Protein AF-A0AAD2PLF9-F1 (afdb_monomer)

Sequence (215 aa):
MRNYFGKLKEKNRLRRYICSVNWSYHRAELIERLNGICSEINENEMSVSVYSANYDENNFVEGNDSIAVRIMLDYTTIRYHENGLVTNDIETGATLVFAHSNVGFDTVFIHPATSKQSGADYKTLIVYHNQKGARFSDRRLEKLIDELCIYHLYTSVLIENNFLLRFRYMLLKLKSFRWAYFDGEKKFKFSSGIYIPLVSLIVSTIALIVAFIAL

Organism: Citrobacter freundii (NCBI:txid546)

Secondary structure (DSSP, 8-state):
-HHHHHHHHHHHHHHHHHHHHHHHHHHHHHHHHHHHHHHHHHTTTEEEEEEE----TTS--SS--EEEEEEEES--EEEEEETTEEEEEEPBPEEEEEEE-TTS-EEEEEEPPB-TT----PPPEEEEEESS--PPPHHHHHHHHHHHHHHHHHH-SSS---HHHHHHHHHHHHHHHHHS---HHHHHHHIIIIIHHHHHHHHHHHHHHHHHHT-

Nearest PDB structures (foldseek):
  7akk-assembly1_A  TM=2.406E-01  e=3.031E+00  Homo sapiens

Foldseek 3Di:
DVVVVVVVVVVQVVLLVVLVVVCVVLVVVVQVLLVVVQVVVVVVQKHKDKDFPDDDDPDDDPFDTKIKIWIDGPPQWDWDDDPNDTDTKGWGTKMWMWGAGSNQKTWIKIGAIDIPPDPDDDDIFTQDIDNHNDRDDSVRSVVSVVLSVLRRQCRDPVHDDDPVSVVSVVVRNVSRLVVDPDDPVVNVVVCVVPVVVVVVVVVVVVVVVVVVVVD

pLDDT: mean 77.13, std 13.18, range [29.34, 93.75]

Radius of gyration: 21.89 Å; Cα contacts (8 Å, |Δi|>4): 277; chains: 1; bounding box: 51×62×67 Å

Solvent-accessible surface area (backbone atoms only — not comparable to full-atom values): 12051 Å² total; per-residue (Å²): 109,74,70,57,55,50,54,50,51,52,53,49,51,54,42,25,54,54,29,52,58,52,43,63,57,50,50,55,57,48,51,54,53,50,47,55,56,28,53,65,46,38,76,69,74,32,50,47,48,81,40,75,55,70,88,67,101,84,70,91,71,101,60,53,73,29,42,25,39,36,45,33,61,81,80,36,73,46,79,46,77,55,98,91,39,86,43,77,42,63,52,43,43,16,34,37,35,45,36,38,35,48,74,23,30,36,39,28,34,36,41,52,23,46,38,95,82,55,87,71,91,70,74,71,37,39,79,44,76,38,80,64,61,67,86,81,50,68,76,52,50,54,52,52,50,52,52,41,50,55,43,24,52,65,48,32,89,89,44,85,78,45,71,68,54,54,51,53,48,50,55,50,52,54,52,14,57,75,66,50,90,60,56,71,66,59,48,47,53,50,43,57,70,48,49,51,57,49,51,50,48,52,53,51,52,52,51,51,52,52,56,59,73,76,103

Structure (mmCIF, N/CA/C/O backbone):
data_AF-A0AAD2PLF9-F1
#
_entry.id   AF-A0AAD2PLF9-F1
#
loop_
_atom_site.group_PDB
_atom_site.id
_atom_site.type_symbol
_atom_site.label_atom_id
_atom_site.label_alt_id
_atom_site.label_comp_id
_atom_site.label_asym_id
_atom_site.label_entity_id
_atom_site.label_seq_id
_atom_site.pdbx_PDB_ins_code
_atom_site.Cartn_x
_atom_site.Cartn_y
_atom_site.Cartn_z
_atom_site.occupancy
_atom_site.B_iso_or_equiv
_atom_site.auth_seq_id
_atom_site.auth_comp_id
_atom_site.auth_asym_id
_atom_site.auth_atom_id
_atom_site.pdbx_PDB_model_num
ATOM 1 N N . MET A 1 1 ? -3.166 -7.146 -40.678 1.00 52.50 1 MET A N 1
ATOM 2 C CA . MET A 1 1 ? -3.152 -7.587 -39.259 1.00 52.50 1 MET A CA 1
ATOM 3 C C . MET A 1 1 ? -1.808 -8.166 -38.801 1.00 52.50 1 MET A C 1
ATOM 5 O O . MET A 1 1 ? -1.275 -7.644 -37.834 1.00 52.50 1 MET A O 1
ATOM 9 N N . ARG A 1 2 ? -1.197 -9.156 -39.483 1.00 56.16 2 ARG A N 1
ATOM 10 C CA . ARG A 1 2 ? 0.119 -9.735 -39.092 1.00 56.16 2 ARG A CA 1
ATOM 11 C C . ARG A 1 2 ? 1.241 -8.704 -38.861 1.00 56.16 2 ARG A C 1
ATOM 13 O O . ARG A 1 2 ? 1.961 -8.799 -37.875 1.00 56.16 2 ARG A O 1
ATOM 20 N N . ASN A 1 3 ? 1.332 -7.681 -39.714 1.00 68.94 3 ASN A N 1
ATOM 21 C CA . ASN A 1 3 ? 2.357 -6.632 -39.611 1.00 68.94 3 ASN A CA 1
ATOM 22 C C . ASN A 1 3 ? 2.147 -5.694 -38.394 1.00 68.94 3 ASN A C 1
ATOM 24 O O . ASN A 1 3 ? 3.103 -5.208 -37.799 1.00 68.94 3 ASN A O 1
ATOM 28 N N . TYR A 1 4 ? 0.895 -5.492 -37.962 1.00 72.06 4 TYR A N 1
ATOM 29 C CA . TYR A 1 4 ? 0.571 -4.700 -36.768 1.00 72.06 4 TYR A CA 1
ATOM 30 C C . TYR A 1 4 ? 0.987 -5.427 -35.483 1.00 72.06 4 TYR A C 1
ATOM 32 O O . TYR A 1 4 ? 1.684 -4.854 -34.649 1.00 72.06 4 TYR A O 1
ATOM 40 N N . PHE A 1 5 ? 0.637 -6.711 -35.355 1.00 70.88 5 PHE A N 1
ATOM 41 C CA . PHE A 1 5 ? 1.024 -7.519 -34.194 1.00 70.88 5 PHE A CA 1
ATOM 42 C C . PHE A 1 5 ? 2.541 -7.740 -34.108 1.00 70.88 5 PHE A C 1
ATOM 44 O O . PHE A 1 5 ? 3.086 -7.728 -33.007 1.00 70.88 5 PHE A O 1
ATOM 51 N N . GLY A 1 6 ? 3.231 -7.870 -35.249 1.00 75.12 6 GLY A N 1
ATOM 52 C CA . GLY A 1 6 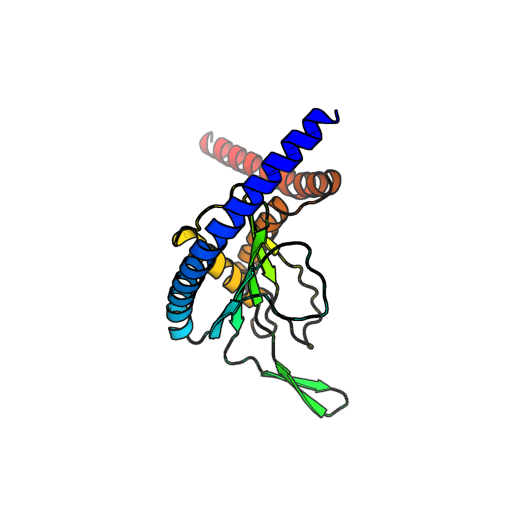? 4.696 -7.924 -35.303 1.00 75.12 6 GLY A CA 1
ATOM 53 C C . GLY A 1 6 ? 5.347 -6.668 -34.716 1.00 75.12 6 GLY A C 1
ATOM 54 O O . GLY A 1 6 ? 6.116 -6.766 -33.760 1.00 75.12 6 GLY A O 1
ATOM 55 N N . LYS A 1 7 ? 4.950 -5.482 -35.201 1.00 77.56 7 LYS A N 1
ATOM 56 C CA . LYS A 1 7 ? 5.433 -4.187 -34.685 1.00 77.56 7 LYS A CA 1
ATOM 57 C C . LYS A 1 7 ? 5.087 -3.970 -33.209 1.00 77.56 7 LYS A C 1
ATOM 59 O O . LYS A 1 7 ? 5.900 -3.446 -32.450 1.00 77.56 7 LYS A O 1
ATOM 64 N N . LEU A 1 8 ? 3.897 -4.394 -32.774 1.00 79.06 8 LEU A N 1
ATOM 65 C CA . LEU A 1 8 ? 3.479 -4.305 -31.372 1.00 79.06 8 LEU A CA 1
ATOM 66 C C . LEU A 1 8 ? 4.350 -5.191 -30.465 1.00 79.06 8 LEU A C 1
ATOM 68 O O . LEU A 1 8 ? 4.751 -4.765 -29.382 1.00 79.06 8 LEU A O 1
ATOM 72 N N . LYS A 1 9 ? 4.670 -6.412 -30.911 1.00 80.56 9 LYS A N 1
ATOM 73 C CA . LYS A 1 9 ? 5.513 -7.362 -30.173 1.00 80.56 9 LYS A CA 1
ATOM 74 C C . LYS A 1 9 ? 6.936 -6.833 -30.007 1.00 80.56 9 LYS A C 1
ATOM 76 O O . LYS A 1 9 ? 7.484 -6.908 -28.911 1.00 80.56 9 LYS A O 1
ATOM 81 N N . GLU A 1 10 ? 7.504 -6.260 -31.062 1.00 79.25 10 GLU A N 1
ATOM 82 C CA . GLU A 1 10 ? 8.838 -5.658 -31.032 1.00 79.25 10 GLU A CA 1
ATOM 83 C C . GLU A 1 10 ? 8.890 -4.425 -30.119 1.00 79.25 10 GLU A C 1
ATOM 85 O O . GLU A 1 10 ? 9.737 -4.349 -29.227 1.00 79.25 10 GLU A O 1
ATOM 90 N N . LYS A 1 11 ? 7.906 -3.522 -30.233 1.00 81.25 11 LYS A N 1
ATOM 91 C CA . LYS A 1 11 ? 7.752 -2.371 -29.330 1.00 81.25 11 LYS A CA 1
ATOM 92 C C . LYS A 1 11 ? 7.643 -2.801 -27.865 1.00 81.25 11 LYS A C 1
ATOM 94 O O . LYS A 1 11 ? 8.275 -2.204 -26.997 1.00 81.25 11 LYS A O 1
ATOM 99 N N . ASN A 1 12 ? 6.864 -3.844 -27.580 1.00 78.50 12 ASN A N 1
ATOM 100 C CA . ASN A 1 12 ? 6.718 -4.375 -26.226 1.00 78.50 12 ASN A CA 1
ATOM 101 C C . ASN A 1 12 ? 8.003 -5.041 -25.721 1.00 78.50 12 ASN A C 1
ATOM 103 O O . ASN A 1 12 ? 8.302 -4.929 -24.537 1.00 78.50 12 ASN A O 1
ATOM 107 N N . ARG A 1 13 ? 8.783 -5.695 -26.590 1.00 80.75 13 ARG A N 1
ATOM 108 C CA . ARG A 1 13 ? 10.088 -6.265 -26.227 1.00 80.75 13 ARG A CA 1
ATOM 109 C C . ARG A 1 13 ? 11.079 -5.173 -25.826 1.00 80.75 13 ARG A C 1
ATOM 111 O O . ARG A 1 13 ? 11.684 -5.285 -24.764 1.00 80.75 13 ARG A O 1
ATOM 118 N N . LEU A 1 14 ? 11.196 -4.112 -26.627 1.00 80.81 14 LEU A N 1
ATOM 119 C CA . LEU A 1 14 ? 12.047 -2.961 -26.311 1.00 80.81 14 LEU A CA 1
ATOM 120 C C . LEU A 1 14 ? 11.605 -2.292 -25.003 1.00 80.81 14 LEU A C 1
ATOM 122 O O . LEU A 1 14 ? 12.423 -2.029 -24.127 1.00 80.81 14 LEU A O 1
ATOM 126 N N . ARG A 1 15 ? 10.293 -2.083 -24.841 1.00 78.62 15 ARG A N 1
ATOM 127 C CA . ARG A 1 15 ? 9.716 -1.532 -23.613 1.00 78.62 15 ARG A CA 1
ATOM 128 C C . ARG A 1 15 ? 10.071 -2.385 -22.397 1.00 78.62 15 ARG A C 1
ATOM 130 O O . ARG A 1 15 ? 10.516 -1.830 -21.406 1.00 78.62 15 ARG A O 1
ATOM 137 N N . ARG A 1 16 ? 9.942 -3.713 -22.487 1.00 77.94 16 ARG A N 1
ATOM 138 C CA . ARG A 1 16 ? 10.299 -4.625 -21.388 1.00 77.94 16 ARG A CA 1
ATOM 139 C C . ARG A 1 16 ? 11.761 -4.522 -20.981 1.00 77.94 16 ARG A C 1
ATOM 141 O O . ARG A 1 16 ? 12.047 -4.475 -19.792 1.00 77.94 16 ARG A O 1
ATOM 148 N N . TYR A 1 17 ? 12.657 -4.449 -21.961 1.00 74.94 17 TYR A N 1
ATOM 149 C CA . TYR A 1 17 ? 14.086 -4.290 -21.712 1.00 74.94 17 TYR A CA 1
ATOM 150 C C . TYR A 1 17 ? 14.408 -2.960 -21.011 1.00 74.94 17 TYR A C 1
ATOM 152 O O . TYR A 1 17 ? 15.106 -2.938 -20.004 1.00 74.94 17 TYR A O 1
ATOM 160 N N . ILE A 1 18 ? 13.846 -1.846 -21.492 1.00 77.38 18 ILE A N 1
ATOM 161 C CA . ILE A 1 18 ? 14.033 -0.532 -20.854 1.00 77.38 18 ILE A CA 1
ATOM 162 C C . ILE A 1 18 ? 13.476 -0.543 -19.424 1.00 77.38 18 ILE A C 1
ATOM 164 O O . ILE A 1 18 ? 14.113 -0.035 -18.505 1.00 77.38 18 ILE A O 1
ATOM 168 N N . CYS A 1 19 ? 12.301 -1.141 -19.221 1.00 75.19 19 CYS A N 1
ATOM 169 C CA . CYS A 1 19 ? 11.680 -1.230 -17.905 1.00 75.19 19 CYS A CA 1
ATOM 170 C C . CYS A 1 19 ? 12.509 -2.065 -16.926 1.00 75.19 19 CYS A C 1
ATOM 172 O O . CYS A 1 19 ? 12.690 -1.625 -15.797 1.00 75.19 19 CYS A O 1
ATOM 174 N N . SER A 1 20 ? 13.068 -3.206 -17.345 1.00 71.88 20 SER A N 1
ATOM 175 C CA . SER A 1 20 ? 13.905 -4.019 -16.453 1.00 71.88 20 SER A CA 1
ATOM 176 C C . SER A 1 20 ? 15.168 -3.283 -16.011 1.00 71.88 20 SER A C 1
ATOM 178 O O . SER A 1 20 ? 15.515 -3.333 -14.836 1.00 71.88 20 SER A O 1
ATOM 180 N N . VAL A 1 21 ? 15.825 -2.567 -16.931 1.00 71.81 21 VAL A N 1
ATOM 181 C CA . VAL A 1 21 ? 17.022 -1.773 -16.612 1.00 71.81 21 VAL A CA 1
ATOM 182 C C . VAL A 1 21 ? 16.669 -0.613 -15.681 1.00 71.81 21 VAL A C 1
ATOM 184 O O . VAL A 1 21 ? 17.337 -0.402 -14.677 1.00 71.81 21 VAL A O 1
ATOM 187 N N . ASN A 1 22 ? 15.591 0.126 -15.953 1.00 73.88 22 ASN A N 1
ATOM 188 C CA . ASN A 1 22 ? 15.177 1.224 -15.076 1.00 73.88 22 ASN A CA 1
ATOM 189 C C . ASN A 1 22 ? 14.782 0.723 -13.682 1.00 73.88 22 ASN A C 1
ATOM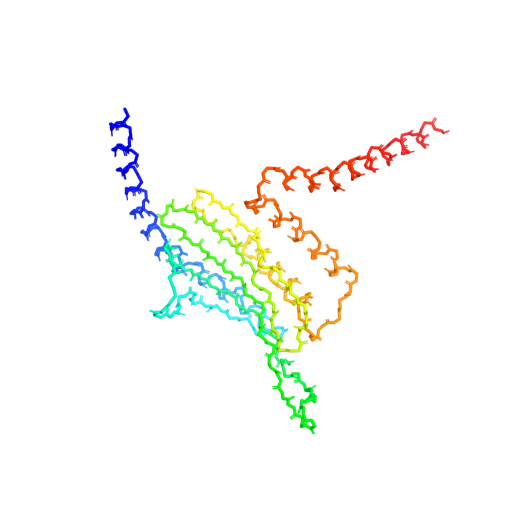 191 O O . ASN A 1 22 ? 15.107 1.365 -12.684 1.00 73.88 22 ASN A O 1
ATOM 195 N N . TRP A 1 23 ? 14.105 -0.425 -13.605 1.00 74.38 23 TRP A N 1
ATOM 196 C CA . TRP A 1 23 ? 13.694 -1.015 -12.339 1.00 74.38 23 TRP A CA 1
ATOM 197 C C . TRP A 1 23 ? 14.887 -1.381 -11.461 1.00 74.38 23 TRP A C 1
ATOM 199 O O . TRP A 1 23 ? 14.865 -1.045 -10.284 1.00 74.38 23 TRP A O 1
ATOM 209 N N . SER A 1 24 ? 15.962 -1.967 -12.004 1.00 71.38 24 SER A N 1
ATOM 210 C CA . SER A 1 24 ? 17.134 -2.312 -11.185 1.00 71.38 24 SER A CA 1
ATOM 211 C C . SER A 1 24 ? 17.753 -1.098 -10.483 1.00 71.38 24 SER A C 1
ATOM 213 O O . SER A 1 24 ? 18.169 -1.215 -9.334 1.00 71.38 24 SER A O 1
ATOM 215 N N . TYR A 1 25 ? 17.759 0.074 -11.129 1.00 74.44 25 TYR A N 1
ATOM 216 C CA . TYR A 1 25 ? 18.225 1.320 -10.506 1.00 74.44 25 TYR A CA 1
ATOM 217 C C . TYR A 1 25 ? 17.195 1.905 -9.529 1.00 74.44 25 TYR A C 1
ATOM 219 O O . TYR A 1 25 ? 17.538 2.234 -8.395 1.00 74.44 25 TYR A O 1
ATOM 227 N N . HIS A 1 26 ? 15.925 2.008 -9.934 1.00 77.00 26 HIS A N 1
ATOM 228 C CA . HIS A 1 26 ? 14.874 2.588 -9.089 1.00 77.00 26 HIS A CA 1
ATOM 229 C C . HIS A 1 26 ? 14.569 1.760 -7.847 1.00 77.00 26 HIS A C 1
ATOM 231 O O . HIS A 1 26 ? 14.187 2.325 -6.829 1.00 77.00 26 HIS A O 1
ATOM 237 N N . ARG A 1 27 ? 14.746 0.441 -7.914 1.00 79.69 27 ARG A N 1
ATOM 238 C CA . ARG A 1 27 ? 14.532 -0.471 -6.793 1.00 79.69 27 ARG A CA 1
ATOM 239 C C . ARG A 1 27 ? 15.470 -0.148 -5.633 1.00 79.69 27 ARG A C 1
ATOM 241 O O . ARG A 1 27 ? 15.007 -0.050 -4.504 1.00 79.69 27 ARG A O 1
ATOM 248 N N . ALA A 1 28 ? 16.761 0.042 -5.906 1.00 80.12 28 ALA A N 1
ATOM 249 C CA . ALA A 1 28 ? 17.741 0.378 -4.873 1.00 80.12 28 ALA A CA 1
ATOM 250 C C . ALA A 1 28 ? 17.442 1.746 -4.235 1.00 80.12 28 ALA A C 1
ATOM 252 O O . ALA A 1 28 ? 17.344 1.838 -3.015 1.00 80.12 28 ALA A O 1
ATOM 253 N N . GLU A 1 29 ? 17.190 2.767 -5.063 1.00 83.81 29 GLU A N 1
ATOM 254 C CA . GLU A 1 29 ? 16.810 4.117 -4.614 1.00 83.81 29 GLU A CA 1
ATOM 255 C C . GLU A 1 29 ? 15.528 4.096 -3.760 1.00 83.81 29 GLU A C 1
ATOM 257 O O . GLU A 1 29 ? 15.432 4.765 -2.733 1.00 83.81 29 GLU A O 1
ATOM 262 N N . LEU A 1 30 ? 14.528 3.311 -4.173 1.00 84.69 30 LEU A N 1
ATOM 263 C CA . LEU A 1 30 ? 13.267 3.177 -3.451 1.00 84.69 30 LEU A CA 1
ATOM 264 C C . LEU A 1 30 ? 13.461 2.485 -2.097 1.00 84.69 30 LEU A C 1
ATOM 266 O O . LEU A 1 30 ? 12.893 2.944 -1.113 1.00 84.69 30 LEU A O 1
ATOM 270 N N . ILE A 1 31 ? 14.265 1.419 -2.031 1.00 84.75 31 ILE A N 1
ATOM 271 C CA . ILE A 1 31 ? 14.579 0.727 -0.770 1.00 84.75 31 ILE A CA 1
ATOM 272 C C . ILE A 1 31 ? 15.277 1.674 0.206 1.00 84.75 31 ILE A C 1
ATOM 274 O O . ILE A 1 31 ? 14.882 1.739 1.365 1.00 84.75 31 ILE A O 1
ATOM 278 N N . GLU A 1 32 ? 16.278 2.425 -0.251 1.00 85.56 32 GLU A N 1
ATOM 279 C CA . GLU A 1 32 ? 17.017 3.374 0.589 1.00 85.56 32 GLU A CA 1
ATOM 280 C C . GLU A 1 32 ? 16.090 4.438 1.190 1.00 85.56 32 GLU A C 1
ATOM 282 O O . GLU A 1 32 ? 16.089 4.661 2.400 1.00 85.56 32 GLU A O 1
ATOM 287 N N . ARG A 1 33 ? 15.225 5.033 0.364 1.00 87.81 33 ARG A N 1
ATOM 288 C CA . ARG A 1 33 ? 14.271 6.058 0.811 1.00 87.81 33 ARG A CA 1
ATOM 289 C C . ARG A 1 33 ? 13.202 5.499 1.741 1.00 87.81 33 ARG A C 1
ATOM 291 O O . ARG A 1 33 ? 12.857 6.142 2.726 1.00 87.81 33 ARG A O 1
ATOM 298 N N . LEU A 1 34 ? 12.692 4.299 1.456 1.00 86.69 34 LEU A N 1
ATOM 299 C CA . LEU A 1 34 ? 11.749 3.624 2.346 1.00 86.69 34 LEU A CA 1
ATOM 300 C C . LEU A 1 34 ? 12.402 3.290 3.688 1.00 86.69 34 LEU A C 1
ATOM 302 O O . LEU A 1 34 ? 11.764 3.500 4.710 1.00 86.69 34 LEU A O 1
ATOM 306 N N . ASN A 1 35 ? 13.658 2.839 3.702 1.00 83.56 35 ASN A N 1
ATOM 307 C CA . ASN A 1 35 ? 14.397 2.595 4.941 1.00 83.56 35 ASN A CA 1
ATOM 308 C C . ASN A 1 35 ? 14.548 3.873 5.771 1.00 83.56 35 ASN A C 1
ATOM 310 O O . ASN A 1 35 ? 14.322 3.811 6.974 1.00 83.56 35 ASN A O 1
ATOM 314 N N . GLY A 1 36 ? 14.851 5.015 5.141 1.00 83.19 36 GLY A N 1
ATOM 315 C CA . GLY A 1 36 ? 14.900 6.313 5.824 1.00 83.19 36 GLY A CA 1
ATOM 316 C C . GLY A 1 36 ? 13.573 6.676 6.501 1.00 83.19 36 GLY A C 1
ATOM 317 O O . GLY A 1 36 ? 13.544 6.976 7.692 1.00 83.19 36 GLY A O 1
ATOM 318 N N . ILE A 1 37 ? 12.456 6.536 5.780 1.00 83.31 37 ILE A N 1
ATOM 319 C CA . ILE A 1 37 ? 11.115 6.767 6.348 1.00 83.31 37 ILE A CA 1
ATOM 320 C C . ILE A 1 37 ? 10.819 5.767 7.480 1.00 83.31 37 ILE A C 1
ATOM 322 O O . ILE A 1 37 ? 10.277 6.137 8.516 1.00 83.31 37 ILE A O 1
ATOM 326 N N . CYS A 1 38 ? 11.181 4.492 7.312 1.00 80.38 38 CYS A N 1
ATOM 327 C CA . CYS A 1 38 ? 10.944 3.469 8.332 1.00 80.38 38 CYS A CA 1
ATOM 328 C C . CYS A 1 38 ? 11.765 3.723 9.602 1.00 80.38 38 CYS A C 1
ATOM 330 O O . CYS A 1 38 ? 11.250 3.491 10.690 1.00 80.38 38 CYS A O 1
ATOM 332 N N . SER A 1 39 ? 13.004 4.222 9.497 1.00 80.56 39 SER A N 1
ATOM 333 C CA . SER A 1 39 ? 13.803 4.567 10.679 1.00 80.56 39 SER A CA 1
ATOM 334 C C . SER A 1 39 ? 13.168 5.676 11.515 1.00 80.56 39 SER A C 1
ATOM 336 O O . SER A 1 39 ? 13.110 5.530 12.730 1.00 80.56 39 SER A O 1
ATOM 338 N N . GLU A 1 40 ? 12.612 6.715 10.884 1.00 78.94 40 GLU A N 1
ATOM 339 C CA . GLU A 1 40 ? 11.905 7.793 11.597 1.00 78.94 40 GLU A CA 1
ATOM 340 C C . GLU A 1 40 ? 10.655 7.274 12.327 1.00 78.94 40 GLU A C 1
ATOM 342 O O . GLU A 1 40 ? 10.310 7.726 13.419 1.00 78.94 40 GLU A O 1
ATOM 347 N N . ILE A 1 41 ? 9.968 6.289 11.744 1.00 74.94 41 ILE A N 1
ATOM 348 C CA . ILE A 1 41 ? 8.787 5.676 12.360 1.00 74.94 41 ILE A CA 1
ATOM 349 C C . ILE A 1 41 ? 9.187 4.747 13.517 1.00 74.94 41 ILE A C 1
ATOM 351 O O . ILE A 1 41 ? 8.507 4.735 14.543 1.00 74.94 41 ILE A O 1
ATOM 355 N N . ASN A 1 42 ? 10.298 4.017 13.387 1.00 69.31 42 ASN A N 1
ATOM 356 C CA . ASN A 1 42 ? 10.771 3.072 14.403 1.00 69.31 42 ASN A CA 1
ATOM 357 C C . ASN A 1 42 ? 11.228 3.740 15.705 1.00 69.31 42 ASN A C 1
ATOM 359 O O . ASN A 1 42 ? 11.172 3.116 16.762 1.00 69.31 42 ASN A O 1
ATOM 363 N N . GLU A 1 43 ? 11.616 5.015 15.665 1.00 63.03 43 GLU A N 1
ATOM 364 C CA . GLU A 1 43 ? 11.891 5.806 16.872 1.00 63.03 43 GLU A CA 1
ATOM 365 C C . GLU A 1 43 ? 10.639 6.014 17.753 1.00 63.03 43 GLU A C 1
ATOM 367 O O . GLU A 1 43 ? 10.765 6.390 18.916 1.00 63.03 43 GLU A O 1
ATOM 372 N N . ASN A 1 44 ? 9.439 5.721 17.235 1.00 60.59 44 ASN A N 1
ATOM 373 C CA . ASN A 1 44 ? 8.147 5.953 17.888 1.00 60.59 44 ASN A CA 1
ATOM 374 C C . ASN A 1 44 ? 7.405 4.655 18.299 1.00 60.59 44 ASN A C 1
ATOM 376 O O . ASN A 1 44 ? 6.178 4.610 18.221 1.00 60.59 44 ASN A O 1
ATOM 380 N N . GLU A 1 45 ? 8.120 3.603 18.724 1.00 59.56 45 GLU A N 1
ATOM 381 C CA . GLU A 1 45 ? 7.553 2.330 19.249 1.00 59.56 45 GLU A CA 1
ATOM 382 C C . GLU A 1 45 ? 6.719 1.498 18.240 1.00 59.56 45 GLU A C 1
ATOM 384 O O . GLU A 1 45 ? 5.860 0.694 18.609 1.00 59.56 45 GLU A O 1
ATOM 389 N N . MET A 1 46 ? 6.957 1.679 16.939 1.00 62.06 46 MET A N 1
ATOM 390 C CA . MET A 1 46 ? 6.407 0.830 15.875 1.00 62.06 46 MET A CA 1
ATOM 391 C C . MET A 1 46 ? 7.543 0.066 15.194 1.00 62.06 46 MET A C 1
ATOM 393 O O . MET A 1 46 ? 8.580 0.648 14.914 1.00 62.06 46 MET A O 1
ATOM 397 N N . SER A 1 47 ? 7.353 -1.212 14.860 1.00 66.38 47 SER A N 1
ATOM 398 C CA . SER A 1 47 ? 8.338 -1.991 14.105 1.00 66.38 47 SER A CA 1
ATOM 399 C C . SER A 1 47 ? 7.980 -2.002 12.620 1.00 66.38 47 SER A C 1
ATOM 401 O O . SER A 1 47 ? 7.152 -2.786 12.149 1.00 66.38 47 SER A O 1
ATOM 403 N N . VAL A 1 48 ? 8.600 -1.111 11.854 1.00 68.19 48 VAL A N 1
ATOM 404 C CA . VAL A 1 48 ? 8.466 -1.015 10.400 1.00 68.19 48 VAL A CA 1
ATOM 405 C C . VAL A 1 48 ? 9.736 -1.513 9.727 1.00 68.19 48 VAL A C 1
ATOM 407 O O . VAL A 1 48 ? 10.847 -1.077 10.032 1.00 68.19 48 VAL A O 1
ATOM 410 N N . SER A 1 49 ? 9.575 -2.432 8.777 1.00 70.75 49 SER A N 1
ATOM 411 C CA . SER A 1 49 ? 10.695 -3.009 8.034 1.00 70.75 49 SER A CA 1
ATOM 412 C C . SER A 1 49 ? 10.414 -3.106 6.538 1.00 70.75 49 SER A C 1
ATOM 414 O O . SER A 1 49 ? 9.289 -3.374 6.100 1.00 70.75 49 SER A O 1
ATOM 416 N N . VAL A 1 50 ? 11.469 -2.896 5.745 1.00 68.44 50 VAL A N 1
ATOM 417 C CA . VAL A 1 50 ? 11.435 -3.002 4.284 1.00 68.44 50 VAL A CA 1
ATOM 418 C C . VAL A 1 50 ? 11.927 -4.380 3.840 1.00 68.44 50 VAL A C 1
ATOM 420 O O . VAL A 1 50 ? 13.055 -4.800 4.076 1.00 68.44 50 VAL A O 1
ATOM 423 N N . TYR A 1 51 ? 11.011 -5.068 3.185 1.00 67.31 51 TYR A N 1
ATOM 424 C CA . TYR A 1 51 ? 11.071 -6.320 2.457 1.00 67.31 51 TYR A CA 1
ATOM 425 C C . TYR A 1 51 ? 11.479 -6.327 0.990 1.00 67.31 51 TYR A C 1
ATOM 427 O O . TYR A 1 51 ? 10.865 -5.597 0.213 1.00 67.31 51 TYR A O 1
ATOM 435 N N . SER A 1 52 ? 12.316 -7.249 0.519 1.00 53.25 52 SER A N 1
ATOM 436 C CA . SER A 1 52 ? 12.114 -7.727 -0.858 1.00 53.25 52 SER A CA 1
ATOM 437 C C . SER A 1 52 ? 10.890 -8.644 -0.879 1.00 53.25 52 SER A C 1
ATOM 439 O O . SER A 1 52 ? 10.916 -9.694 -0.244 1.00 53.25 52 SER A O 1
ATOM 441 N N . ALA A 1 53 ? 9.831 -8.302 -1.611 1.00 53.22 53 ALA A N 1
ATOM 442 C CA . ALA A 1 53 ? 8.666 -9.173 -1.777 1.00 53.22 53 ALA A CA 1
ATOM 443 C C . ALA A 1 53 ? 8.846 -10.124 -2.968 1.00 53.22 53 ALA A C 1
ATOM 445 O O . ALA A 1 53 ? 8.029 -10.187 -3.880 1.00 53.22 53 ALA A O 1
ATOM 446 N N . ASN A 1 54 ? 9.931 -10.895 -2.926 1.00 47.81 54 ASN A N 1
ATOM 447 C CA . ASN A 1 54 ? 10.062 -12.126 -3.696 1.00 47.81 54 ASN A CA 1
ATOM 448 C C . ASN A 1 54 ? 10.536 -13.196 -2.723 1.00 47.81 54 ASN A C 1
ATOM 450 O O . ASN A 1 54 ? 11.678 -13.095 -2.292 1.00 47.81 54 ASN A O 1
ATOM 454 N N . TYR A 1 55 ? 9.703 -14.178 -2.382 1.00 40.22 55 TYR A N 1
ATOM 455 C CA . TYR A 1 55 ? 10.162 -15.496 -1.928 1.00 40.22 55 TYR A CA 1
ATOM 456 C C . TYR A 1 55 ? 8.959 -16.454 -1.878 1.00 40.22 55 TYR A C 1
ATOM 458 O O . TYR A 1 55 ? 8.086 -16.275 -1.034 1.00 40.22 55 TYR A O 1
ATOM 466 N N . ASP A 1 56 ? 8.821 -17.375 -2.842 1.00 35.25 56 ASP A N 1
ATOM 467 C CA . ASP A 1 56 ? 9.212 -18.790 -2.672 1.00 35.25 56 ASP A CA 1
ATOM 468 C C . ASP A 1 56 ? 8.818 -19.660 -3.897 1.00 35.25 56 ASP A C 1
ATOM 470 O O . ASP A 1 56 ? 7.859 -19.370 -4.616 1.00 35.25 56 ASP A O 1
ATOM 474 N N . GLU A 1 57 ? 9.572 -20.735 -4.123 1.00 36.84 57 GLU A N 1
ATOM 475 C CA . GLU A 1 57 ? 9.752 -21.540 -5.349 1.00 36.84 57 GLU A CA 1
ATOM 476 C C . GLU A 1 57 ? 8.519 -22.259 -5.940 1.00 36.84 57 GLU A C 1
ATOM 478 O O . GLU A 1 57 ? 8.656 -22.966 -6.935 1.00 36.84 57 GLU A O 1
ATOM 483 N N . ASN A 1 58 ? 7.309 -22.090 -5.398 1.00 39.41 58 ASN A N 1
ATOM 484 C CA . ASN A 1 58 ? 6.170 -22.948 -5.764 1.00 39.41 58 ASN A CA 1
ATOM 485 C C . ASN A 1 58 ? 4.836 -22.249 -6.055 1.00 39.41 58 ASN A C 1
ATOM 487 O O . ASN A 1 58 ? 3.848 -22.946 -6.265 1.00 39.41 58 ASN A O 1
ATOM 491 N N . ASN A 1 59 ? 4.762 -20.916 -6.139 1.00 34.06 59 ASN A N 1
ATOM 492 C CA . ASN A 1 59 ? 3.531 -20.252 -6.586 1.00 34.06 59 ASN A CA 1
ATOM 493 C C . ASN A 1 59 ? 3.806 -19.121 -7.580 1.00 34.06 59 ASN A C 1
ATOM 495 O O . ASN A 1 59 ? 4.482 -18.134 -7.310 1.00 34.06 59 ASN A O 1
ATOM 499 N N . PHE A 1 60 ? 3.258 -19.324 -8.768 1.00 30.31 60 PHE A N 1
ATOM 500 C CA . PHE A 1 60 ? 3.444 -18.553 -9.985 1.00 30.31 60 PHE A CA 1
ATOM 501 C C . PHE A 1 60 ? 3.002 -17.084 -9.829 1.00 30.31 60 PHE A C 1
ATOM 503 O O . PHE A 1 60 ? 1.844 -16.818 -9.509 1.00 30.31 60 PHE A O 1
ATOM 510 N N . VAL A 1 61 ? 3.879 -16.127 -10.159 1.00 38.72 61 VAL A N 1
ATOM 511 C CA . VAL A 1 61 ? 3.472 -14.776 -10.584 1.00 38.72 61 VAL A CA 1
ATOM 512 C C . VAL A 1 61 ? 4.129 -14.487 -11.928 1.00 38.72 61 VAL A C 1
ATOM 514 O O . VAL A 1 61 ? 5.339 -14.293 -12.036 1.00 38.72 61 VAL A O 1
ATOM 517 N N . GLU A 1 62 ? 3.317 -14.474 -12.979 1.00 29.34 62 GLU A N 1
ATOM 518 C CA . GLU A 1 62 ? 3.733 -14.156 -14.342 1.00 29.34 62 GLU A CA 1
ATOM 519 C C . GLU A 1 62 ? 3.986 -12.630 -14.471 1.00 29.34 62 GLU A C 1
ATOM 521 O O . GLU A 1 62 ? 3.173 -11.886 -15.015 1.00 29.34 62 GLU A O 1
ATOM 526 N N . GLY A 1 63 ? 5.115 -12.143 -13.927 1.00 38.16 63 GLY A N 1
ATOM 527 C CA . GLY A 1 63 ? 5.638 -10.779 -14.125 1.00 38.16 63 GLY A CA 1
ATOM 528 C C . GLY A 1 63 ? 6.170 -10.034 -12.880 1.00 38.16 63 GLY A C 1
ATOM 529 O O . GLY A 1 63 ? 5.379 -9.491 -12.122 1.00 38.16 63 GLY A O 1
ATOM 530 N N . ASN A 1 64 ? 7.510 -9.959 -12.795 1.00 54.16 64 ASN A N 1
ATOM 531 C CA . ASN A 1 64 ? 8.457 -9.023 -12.142 1.00 54.16 64 ASN A CA 1
ATOM 532 C C . ASN A 1 64 ? 8.310 -8.557 -10.673 1.00 54.16 64 ASN A C 1
ATOM 534 O O . ASN A 1 64 ? 7.388 -7.841 -10.307 1.00 54.16 64 ASN A O 1
ATOM 538 N N . ASP A 1 65 ? 9.370 -8.884 -9.917 1.00 67.44 65 ASP A N 1
ATOM 539 C CA . ASP A 1 65 ? 10.007 -8.216 -8.766 1.00 67.44 65 ASP A CA 1
ATOM 540 C C . ASP A 1 65 ? 9.239 -7.083 -8.055 1.00 67.44 65 ASP A C 1
ATOM 542 O O . ASP A 1 65 ? 8.878 -6.063 -8.647 1.00 67.44 65 ASP A O 1
ATOM 546 N N . SER A 1 66 ? 9.064 -7.234 -6.739 1.00 74.44 66 SER A N 1
ATOM 547 C CA . SER A 1 66 ? 8.357 -6.270 -5.896 1.00 74.44 66 SER A CA 1
ATOM 548 C C . SER A 1 66 ? 9.104 -5.935 -4.601 1.00 74.44 66 SER A C 1
ATOM 550 O O . SER A 1 66 ? 9.893 -6.725 -4.078 1.00 74.44 66 SER A O 1
ATOM 552 N N . ILE A 1 67 ? 8.858 -4.732 -4.078 1.00 81.69 67 ILE A N 1
ATOM 553 C CA . ILE A 1 67 ? 9.347 -4.280 -2.766 1.00 81.69 67 ILE A CA 1
ATOM 554 C C .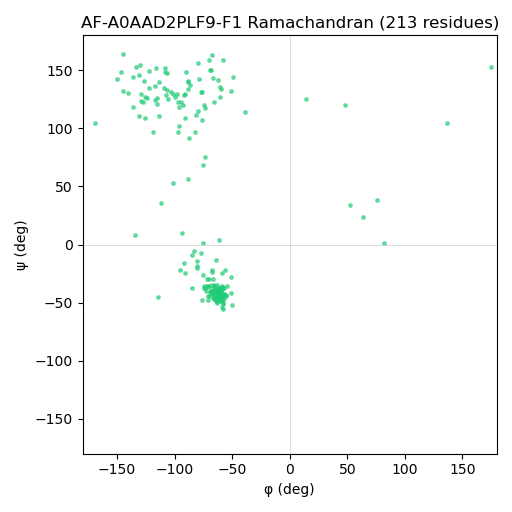 ILE A 1 67 ? 8.153 -4.213 -1.824 1.00 81.69 67 ILE A C 1
ATOM 556 O O . ILE A 1 67 ? 7.120 -3.661 -2.194 1.00 81.69 67 ILE A O 1
ATOM 560 N N . ALA A 1 68 ? 8.291 -4.729 -0.609 1.00 84.12 68 ALA A N 1
ATOM 561 C CA . ALA A 1 68 ? 7.274 -4.610 0.422 1.00 84.12 68 ALA A CA 1
ATOM 562 C C . ALA A 1 68 ? 7.766 -3.804 1.620 1.00 84.12 68 ALA A C 1
ATOM 564 O O . ALA A 1 68 ? 8.945 -3.801 1.944 1.00 84.12 68 ALA A O 1
ATOM 565 N N . VAL A 1 69 ? 6.840 -3.153 2.306 1.00 82.44 69 VAL A N 1
ATOM 566 C CA . VAL A 1 69 ? 7.041 -2.534 3.614 1.00 82.44 69 VAL A CA 1
ATOM 567 C C . VAL A 1 69 ? 5.981 -3.103 4.534 1.00 82.44 69 VAL A C 1
ATOM 569 O O . VAL A 1 69 ? 4.798 -3.057 4.194 1.00 82.44 69 VAL A O 1
ATOM 572 N N . ARG A 1 70 ? 6.377 -3.647 5.681 1.00 84.44 70 ARG A N 1
ATOM 573 C CA . ARG A 1 70 ? 5.439 -4.143 6.693 1.00 84.44 70 ARG A CA 1
ATOM 574 C C . ARG A 1 70 ? 5.592 -3.357 7.972 1.00 84.44 70 ARG A C 1
ATOM 576 O O . ARG A 1 70 ? 6.711 -3.118 8.418 1.00 84.44 70 ARG A O 1
ATOM 583 N N . ILE A 1 71 ? 4.447 -3.014 8.545 1.00 81.38 71 ILE A N 1
ATOM 584 C CA . ILE A 1 71 ? 4.331 -2.407 9.867 1.00 81.38 71 ILE A CA 1
ATOM 585 C C . ILE A 1 71 ? 3.808 -3.473 10.810 1.00 81.38 71 ILE A C 1
ATOM 587 O O . ILE A 1 71 ? 2.760 -4.052 10.538 1.00 81.38 71 ILE A O 1
ATOM 591 N N . MET A 1 72 ? 4.523 -3.708 11.901 1.00 74.75 72 MET A N 1
ATOM 592 C CA . MET A 1 72 ? 4.085 -4.500 13.042 1.00 74.75 72 MET A CA 1
ATOM 593 C C . MET A 1 72 ? 4.143 -3.636 14.300 1.00 74.75 72 MET A C 1
ATOM 595 O O . MET A 1 72 ? 4.987 -2.750 14.417 1.00 74.75 72 MET A O 1
ATOM 599 N N . LEU A 1 73 ? 3.259 -3.908 15.252 1.00 68.12 73 LEU A N 1
ATOM 600 C CA . LEU A 1 73 ? 3.328 -3.312 16.584 1.00 68.12 73 LEU A CA 1
ATOM 601 C C . LEU A 1 73 ? 4.170 -4.204 17.501 1.00 68.12 73 LEU A C 1
ATOM 603 O O . LEU A 1 73 ? 4.158 -5.429 17.365 1.00 68.12 73 LEU A O 1
ATOM 607 N N . ASP A 1 74 ? 4.871 -3.610 18.461 1.00 61.62 74 ASP A N 1
ATOM 608 C CA . ASP A 1 74 ? 5.752 -4.362 19.365 1.00 61.62 74 ASP A CA 1
ATOM 609 C C . ASP A 1 74 ? 4.972 -5.303 20.310 1.00 61.62 74 ASP A C 1
ATOM 611 O O . ASP A 1 74 ? 5.491 -6.324 20.761 1.00 61.62 74 ASP A O 1
ATOM 615 N N . TYR A 1 75 ? 3.681 -5.033 20.538 1.00 58.22 75 TYR A N 1
ATOM 616 C CA . TYR A 1 75 ? 2.791 -5.808 21.415 1.00 58.22 75 TYR A CA 1
ATOM 617 C C . TYR A 1 75 ? 1.858 -6.763 20.646 1.00 58.22 75 TYR A C 1
ATOM 619 O O . TYR A 1 75 ? 0.643 -6.741 20.824 1.00 58.22 75 TYR A O 1
ATOM 627 N N . THR A 1 76 ? 2.405 -7.610 19.769 1.00 59.72 76 THR A N 1
ATOM 628 C CA . THR A 1 76 ? 1.610 -8.446 18.838 1.00 59.72 76 THR A CA 1
ATOM 629 C C . THR A 1 76 ? 1.063 -9.758 19.403 1.00 59.72 76 THR A C 1
ATOM 631 O O . THR A 1 76 ? 0.302 -10.432 18.707 1.00 59.72 76 THR A O 1
ATOM 634 N N . THR A 1 77 ? 1.405 -10.147 20.637 1.00 64.88 77 THR A N 1
ATOM 635 C CA . THR A 1 77 ? 0.916 -11.407 21.223 1.00 64.88 77 THR A CA 1
ATOM 636 C C . THR A 1 77 ? -0.492 -11.273 21.799 1.00 64.88 77 THR A C 1
ATOM 638 O O . THR A 1 77 ? -0.686 -10.667 22.854 1.00 64.88 77 THR A O 1
ATOM 641 N N . ILE A 1 78 ? -1.457 -11.925 21.155 1.00 68.38 78 ILE A N 1
ATOM 642 C CA . ILE A 1 78 ? -2.850 -12.048 21.590 1.00 68.38 78 ILE A CA 1
ATOM 643 C C . ILE A 1 78 ? -3.007 -13.361 22.361 1.00 68.38 78 ILE A C 1
ATOM 645 O O . ILE A 1 78 ? -2.743 -14.434 21.822 1.00 68.38 78 ILE A O 1
ATOM 649 N N . ARG A 1 79 ? -3.463 -13.297 23.615 1.00 72.00 79 ARG A N 1
ATOM 650 C CA . ARG A 1 79 ? -3.785 -14.483 24.428 1.00 72.00 79 ARG A CA 1
ATOM 651 C C . ARG A 1 79 ? -5.252 -14.853 24.267 1.00 72.00 79 ARG A C 1
ATOM 653 O O . ARG A 1 79 ? -6.116 -14.010 24.486 1.00 72.00 79 ARG A O 1
ATOM 660 N N . TYR A 1 80 ? -5.536 -16.110 23.951 1.00 70.62 80 TYR A N 1
ATOM 661 C CA . TYR A 1 80 ? -6.903 -16.622 23.843 1.00 70.62 80 TYR A CA 1
ATOM 662 C C . TYR A 1 80 ? -6.995 -18.068 24.317 1.00 70.62 80 TYR A C 1
ATOM 664 O O . TYR A 1 80 ? -5.988 -18.756 24.466 1.00 70.62 80 TYR A O 1
ATOM 672 N N . HIS A 1 81 ? -8.219 -18.524 24.569 1.00 74.31 81 HIS A N 1
ATOM 673 C CA . HIS A 1 81 ? -8.479 -19.900 24.964 1.00 74.31 81 HIS A CA 1
ATOM 674 C C . HIS A 1 81 ? -8.894 -20.732 23.753 1.00 74.31 81 HIS A C 1
ATOM 676 O O . HIS A 1 81 ? -9.890 -20.429 23.101 1.00 74.31 81 HIS A O 1
ATOM 682 N N . GLU A 1 82 ? -8.163 -21.808 23.485 1.00 76.50 82 GLU A N 1
ATOM 683 C CA . GLU A 1 82 ? -8.485 -22.790 22.454 1.00 76.50 82 GLU A CA 1
ATOM 684 C C . GLU A 1 82 ? -8.468 -24.179 23.088 1.00 76.50 82 GLU A C 1
ATOM 686 O O . GLU A 1 82 ? -7.486 -24.573 23.714 1.00 76.50 82 GLU A O 1
ATOM 691 N N . ASN A 1 83 ? -9.580 -24.915 22.991 1.00 80.62 83 ASN A N 1
ATOM 692 C CA . ASN A 1 83 ? -9.721 -26.258 23.572 1.00 80.62 83 ASN A CA 1
ATOM 693 C C . ASN A 1 83 ? -9.355 -26.344 25.073 1.00 80.62 83 ASN A C 1
ATOM 695 O O . ASN A 1 83 ? -8.817 -27.347 25.535 1.00 80.62 83 ASN A O 1
ATOM 699 N N . GLY A 1 84 ? -9.636 -25.286 25.843 1.00 76.38 84 GLY A N 1
ATOM 700 C CA . GLY A 1 84 ? -9.344 -25.223 27.281 1.00 76.38 84 GLY A CA 1
ATOM 701 C C . GLY A 1 84 ? -7.897 -24.856 27.641 1.00 76.38 84 GLY A C 1
ATOM 702 O O . GLY A 1 84 ? -7.586 -24.755 28.825 1.00 76.38 84 GLY A O 1
ATOM 703 N N . LEU A 1 85 ? -7.029 -24.602 26.657 1.00 78.56 85 LEU A N 1
ATOM 704 C CA . LEU A 1 85 ? -5.648 -24.151 26.850 1.00 78.56 85 LEU A CA 1
ATOM 705 C C . LEU A 1 85 ? -5.503 -22.670 26.481 1.00 78.56 85 LEU A C 1
ATOM 707 O O . LEU A 1 85 ? -6.189 -22.182 25.587 1.00 78.56 85 LEU A O 1
ATOM 711 N N . VAL A 1 86 ? -4.609 -21.955 27.171 1.00 77.56 86 VAL A N 1
ATOM 712 C CA . VAL A 1 86 ? -4.218 -20.588 26.792 1.00 77.56 86 VAL A CA 1
ATOM 713 C C . VAL A 1 86 ? -3.198 -20.677 25.657 1.00 77.56 86 VAL A C 1
ATOM 715 O O . VAL A 1 86 ? -2.085 -21.161 25.863 1.00 77.56 86 VAL A O 1
ATOM 718 N N . THR A 1 87 ? -3.571 -20.184 24.482 1.00 77.31 87 THR A N 1
ATOM 719 C CA . THR A 1 87 ? -2.728 -20.092 23.287 1.00 77.31 87 THR A CA 1
ATOM 720 C C . THR A 1 87 ? -2.362 -18.632 23.027 1.00 77.31 87 THR A C 1
ATOM 722 O O . THR A 1 87 ? -3.135 -17.719 23.323 1.00 77.31 87 THR A O 1
ATOM 725 N N . ASN A 1 88 ? -1.174 -18.409 22.462 1.00 75.00 88 ASN A N 1
ATOM 726 C CA . ASN A 1 88 ? -0.754 -17.103 21.965 1.00 75.00 88 ASN A CA 1
ATOM 727 C C . ASN A 1 88 ? -0.870 -17.082 20.435 1.00 75.00 88 ASN A C 1
ATOM 729 O O . ASN A 1 88 ? -0.372 -17.990 19.770 1.00 75.00 88 ASN A O 1
ATOM 733 N N . ASP A 1 89 ? -1.496 -16.052 19.881 1.00 75.56 89 ASP A N 1
ATOM 734 C CA . ASP A 1 89 ? -1.426 -15.722 18.458 1.00 75.56 89 ASP A CA 1
ATOM 735 C C . ASP A 1 89 ? -0.580 -14.468 18.258 1.00 75.56 89 ASP A C 1
ATOM 737 O O . ASP A 1 89 ? -0.501 -13.625 19.151 1.00 75.56 89 ASP A O 1
ATOM 741 N N . ILE A 1 90 ? 0.056 -14.354 17.097 1.00 76.12 90 ILE A N 1
ATOM 742 C CA . ILE A 1 90 ? 0.830 -13.174 16.718 1.00 76.12 90 ILE A CA 1
ATOM 743 C C . ILE A 1 90 ? 0.131 -12.546 15.525 1.00 76.12 90 ILE A C 1
ATOM 745 O O . ILE A 1 90 ? -0.022 -13.186 14.484 1.00 76.12 90 ILE A O 1
ATOM 749 N N . GLU A 1 91 ? -0.283 -11.290 15.671 1.00 78.25 91 GLU A N 1
ATOM 750 C CA . GLU A 1 91 ? -0.828 -10.545 14.543 1.00 78.25 91 GLU A CA 1
ATOM 751 C C . GLU A 1 91 ? 0.263 -10.320 13.487 1.00 78.25 91 GLU A C 1
ATOM 753 O O . GLU A 1 91 ? 1.306 -9.717 13.745 1.00 78.25 91 GLU A O 1
ATOM 758 N N . THR A 1 92 ? 0.016 -10.782 12.263 1.00 79.44 92 THR A N 1
ATOM 759 C CA . THR A 1 92 ? 0.832 -10.404 11.116 1.00 79.44 92 THR A CA 1
ATOM 760 C C . THR A 1 92 ? 0.480 -8.970 10.743 1.00 79.44 92 THR A C 1
ATOM 762 O O . THR A 1 92 ? -0.663 -8.687 10.381 1.00 79.44 92 THR A O 1
ATOM 765 N N .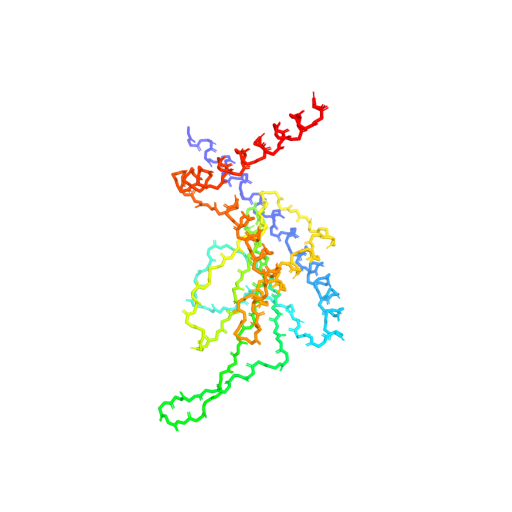 GLY A 1 93 ? 1.460 -8.078 10.792 1.00 81.44 93 GLY A N 1
ATOM 766 C CA . GLY A 1 93 ? 1.289 -6.681 10.419 1.00 81.44 93 GLY A CA 1
ATOM 767 C C . GLY A 1 93 ? 0.798 -6.445 8.984 1.00 81.44 93 GLY A C 1
ATOM 768 O O . GLY A 1 93 ? 0.967 -7.291 8.100 1.00 81.44 93 GLY A O 1
ATOM 769 N N . ALA A 1 94 ? 0.222 -5.266 8.730 1.00 87.75 94 ALA A N 1
ATOM 770 C CA . ALA A 1 94 ? -0.191 -4.888 7.378 1.00 87.75 94 ALA A CA 1
ATOM 771 C C . ALA A 1 94 ? 1.032 -4.668 6.479 1.00 87.75 94 ALA A C 1
ATOM 773 O O . ALA A 1 94 ? 2.099 -4.253 6.938 1.00 87.75 94 ALA A O 1
ATOM 774 N N . THR A 1 95 ? 0.876 -4.929 5.181 1.00 88.94 95 THR A N 1
ATOM 775 C CA . THR A 1 95 ? 1.985 -4.880 4.219 1.00 88.94 95 THR A CA 1
ATOM 776 C C . THR A 1 95 ? 1.633 -4.029 3.004 1.00 88.94 95 THR A C 1
ATOM 778 O O . THR A 1 95 ? 0.677 -4.326 2.295 1.00 88.94 95 THR A O 1
ATOM 781 N N . LEU A 1 96 ? 2.441 -3.014 2.710 1.00 90.75 96 LEU A N 1
ATOM 782 C CA . LEU A 1 96 ? 2.413 -2.233 1.473 1.00 90.75 96 LEU A CA 1
ATOM 783 C C . LEU A 1 96 ? 3.364 -2.868 0.463 1.00 90.75 96 LEU A C 1
ATOM 785 O O . LEU A 1 96 ? 4.521 -3.099 0.786 1.00 90.75 96 LEU A O 1
ATOM 789 N N . VAL A 1 97 ? 2.915 -3.118 -0.761 1.00 89.00 97 VAL A N 1
ATOM 790 C CA . VAL A 1 97 ? 3.720 -3.750 -1.810 1.00 89.00 97 VAL A CA 1
ATOM 791 C C . VAL A 1 97 ? 3.760 -2.855 -3.036 1.00 89.00 97 VAL A C 1
ATOM 793 O O . VAL A 1 97 ? 2.721 -2.480 -3.572 1.00 89.00 97 VAL A O 1
ATOM 796 N N . PHE A 1 98 ? 4.967 -2.549 -3.494 1.00 87.06 98 PHE A N 1
ATOM 797 C CA . PHE A 1 98 ? 5.280 -1.866 -4.740 1.00 87.06 98 PHE A CA 1
ATOM 798 C C . PHE A 1 98 ? 5.611 -2.916 -5.799 1.00 87.06 98 PHE A C 1
ATOM 800 O O . PHE A 1 98 ? 6.714 -3.462 -5.817 1.00 87.06 98 PHE A O 1
ATOM 807 N N . ALA A 1 99 ? 4.658 -3.200 -6.682 1.00 85.31 99 ALA A N 1
ATOM 808 C CA . ALA A 1 99 ? 4.842 -4.119 -7.797 1.00 85.31 99 ALA A CA 1
ATOM 809 C C . ALA A 1 99 ? 5.152 -3.357 -9.088 1.00 85.31 99 ALA A C 1
ATOM 811 O O . ALA A 1 99 ? 4.412 -2.442 -9.476 1.00 85.31 99 ALA A O 1
ATOM 812 N N . HIS A 1 100 ? 6.217 -3.773 -9.774 1.00 81.75 100 HIS A N 1
ATOM 813 C CA . HIS A 1 100 ? 6.624 -3.214 -11.055 1.00 81.75 100 HIS A CA 1
ATOM 814 C C . HIS A 1 100 ? 6.475 -4.246 -12.170 1.00 81.75 100 HIS A C 1
ATOM 816 O O . HIS A 1 100 ? 7.228 -5.207 -12.278 1.00 81.75 100 HIS A O 1
ATOM 822 N N . SER A 1 101 ? 5.517 -4.025 -13.063 1.00 78.06 101 SER A N 1
ATOM 823 C CA . SER A 1 101 ? 5.298 -4.913 -14.201 1.00 78.06 101 SER A CA 1
ATOM 824 C C . SER A 1 101 ? 6.441 -4.834 -15.213 1.00 78.06 101 SER A C 1
ATOM 826 O O . SER A 1 101 ? 6.987 -3.764 -15.475 1.00 78.06 101 SER A O 1
ATOM 828 N N . ASN A 1 102 ? 6.698 -5.933 -15.927 1.00 72.25 102 ASN A N 1
ATOM 829 C CA . ASN A 1 102 ? 7.668 -6.005 -17.025 1.00 72.25 102 ASN A CA 1
ATOM 830 C C . ASN A 1 102 ? 7.403 -4.973 -18.123 1.00 72.25 102 ASN A C 1
ATOM 832 O O . ASN A 1 102 ? 8.303 -4.666 -18.886 1.00 72.25 102 ASN A O 1
ATOM 836 N N . VAL A 1 103 ? 6.184 -4.448 -18.252 1.00 73.12 103 VAL A N 1
ATOM 837 C CA . VAL A 1 103 ? 5.857 -3.392 -19.224 1.00 73.12 103 VAL A CA 1
ATOM 838 C C . VAL A 1 103 ? 5.961 -1.975 -18.639 1.00 73.12 103 VAL A C 1
ATOM 840 O O . VAL A 1 103 ? 5.570 -1.009 -19.296 1.00 73.12 103 VAL A O 1
ATOM 843 N N . GLY A 1 104 ? 6.504 -1.820 -17.433 1.00 72.94 104 GLY A N 1
ATOM 844 C CA . GLY A 1 104 ? 6.704 -0.532 -16.773 1.00 72.94 104 GLY A CA 1
ATOM 845 C C . GLY A 1 104 ? 5.425 0.051 -16.200 1.00 72.94 104 GLY A C 1
ATOM 846 O O . GLY A 1 104 ? 5.189 1.249 -16.345 1.00 72.94 104 GLY A O 1
ATOM 847 N N . PHE A 1 105 ? 4.562 -0.800 -15.649 1.00 82.69 105 PHE A N 1
ATOM 848 C CA . PHE A 1 105 ? 3.400 -0.366 -14.880 1.00 82.69 105 PHE A CA 1
ATOM 849 C C . PHE A 1 105 ? 3.714 -0.507 -13.400 1.00 82.69 105 PHE A C 1
ATOM 851 O O . PHE A 1 105 ? 4.101 -1.589 -12.971 1.00 82.69 105 PHE A O 1
ATOM 858 N N . ASP A 1 106 ? 3.484 0.555 -12.639 1.00 84.75 106 ASP A N 1
ATOM 859 C CA . ASP A 1 106 ? 3.643 0.536 -11.191 1.00 84.75 106 ASP A CA 1
ATOM 860 C C . ASP A 1 106 ? 2.272 0.356 -10.561 1.00 84.75 106 ASP A C 1
ATOM 862 O O . ASP A 1 106 ? 1.339 1.115 -10.847 1.00 84.75 106 ASP A O 1
ATOM 866 N N . THR A 1 107 ? 2.140 -0.636 -9.693 1.00 87.44 107 THR A N 1
ATOM 867 C CA . THR A 1 107 ? 0.939 -0.825 -8.881 1.00 87.44 107 THR A CA 1
ATOM 868 C C . THR A 1 107 ? 1.357 -0.978 -7.435 1.00 87.44 107 THR A C 1
ATOM 870 O O . THR A 1 107 ? 2.228 -1.781 -7.122 1.00 87.44 107 THR A O 1
ATOM 873 N N . VAL A 1 108 ? 0.731 -0.199 -6.559 1.00 89.25 108 VAL A N 1
ATOM 874 C CA . VAL A 1 108 ? 0.962 -0.282 -5.121 1.00 89.25 108 VAL A CA 1
ATOM 875 C C . VAL A 1 108 ? -0.317 -0.738 -4.451 1.00 89.25 108 VAL A C 1
ATOM 877 O O . VAL A 1 108 ? -1.378 -0.134 -4.654 1.00 89.25 108 VAL A O 1
ATOM 880 N N . PHE A 1 109 ? -0.216 -1.796 -3.660 1.00 90.88 109 PHE A N 1
ATOM 881 C CA . PHE A 1 109 ? -1.335 -2.363 -2.923 1.00 90.88 109 PHE A CA 1
ATOM 882 C C . PHE A 1 109 ? -0.990 -2.580 -1.456 1.00 90.88 109 PHE A C 1
ATOM 884 O O . PHE A 1 109 ? 0.175 -2.713 -1.099 1.00 90.88 109 PHE A O 1
ATOM 891 N N . ILE A 1 110 ? -2.015 -2.588 -0.609 1.00 90.62 110 ILE A N 1
ATOM 892 C CA . ILE A 1 110 ? -1.896 -2.823 0.826 1.00 90.62 110 ILE A CA 1
ATOM 893 C C . ILE A 1 110 ? -2.653 -4.099 1.182 1.00 90.62 110 ILE A C 1
ATOM 895 O O . ILE A 1 110 ? -3.852 -4.210 0.911 1.00 90.62 110 ILE A O 1
ATOM 899 N N . HIS A 1 111 ? -1.954 -5.041 1.804 1.00 89.75 111 HIS A N 1
ATOM 900 C CA . HIS A 1 111 ? -2.522 -6.203 2.472 1.00 89.75 111 HIS A CA 1
ATOM 901 C C . HIS A 1 111 ? -2.856 -5.876 3.929 1.00 89.75 111 HIS A C 1
ATOM 903 O O . HIS A 1 111 ? -2.079 -5.169 4.579 1.00 89.75 111 HIS A O 1
ATOM 909 N N . PRO A 1 112 ? -3.998 -6.367 4.438 1.00 89.06 112 PRO A N 1
ATOM 910 C CA . PRO A 1 112 ? -4.427 -6.105 5.807 1.00 89.06 112 PRO A CA 1
ATOM 911 C C . PRO A 1 112 ? -3.510 -6.785 6.819 1.00 89.06 112 PRO A C 1
ATOM 913 O O . PRO A 1 112 ? -2.786 -7.723 6.480 1.00 89.06 112 PRO A O 1
ATOM 916 N N . ALA A 1 113 ? -3.595 -6.339 8.070 1.00 86.12 113 ALA A N 1
ATOM 917 C CA . ALA A 1 113 ? -3.122 -7.150 9.176 1.00 86.12 113 ALA A CA 1
ATOM 918 C C . ALA A 1 113 ? -4.013 -8.394 9.319 1.00 86.12 113 ALA A C 1
ATOM 920 O O . ALA A 1 113 ? -5.224 -8.331 9.086 1.00 86.12 113 ALA A O 1
ATOM 921 N N . THR A 1 114 ? -3.417 -9.528 9.676 1.00 82.81 114 THR A N 1
ATOM 922 C CA . THR A 1 114 ? -4.147 -10.786 9.876 1.00 82.81 114 THR A CA 1
ATOM 923 C C . THR A 1 114 ? -3.753 -11.429 11.193 1.00 82.81 114 THR A C 1
ATOM 925 O O . THR A 1 114 ? -2.619 -11.325 11.642 1.00 82.81 114 THR A O 1
ATOM 928 N N . SER A 1 115 ? -4.711 -12.082 11.830 1.00 79.50 115 SER A N 1
ATOM 929 C CA . SER A 1 115 ? -4.531 -12.840 13.064 1.00 79.50 115 SER A CA 1
ATOM 930 C C . SER A 1 115 ? -5.495 -14.016 12.998 1.00 79.50 115 SER A C 1
ATOM 932 O O . SER A 1 115 ? -6.581 -13.889 12.429 1.00 79.50 115 SER A O 1
ATOM 934 N N . LYS A 1 116 ? -5.131 -15.153 13.590 1.00 76.81 116 LYS A N 1
ATOM 935 C CA . LYS A 1 116 ? -6.010 -16.324 13.720 1.00 76.81 116 LYS A CA 1
ATOM 936 C C . LYS A 1 116 ? -7.294 -16.007 14.488 1.00 76.81 116 LYS A C 1
ATOM 938 O O . LYS A 1 116 ? -8.295 -16.684 14.293 1.00 76.81 116 LYS A O 1
ATOM 943 N N . GLN A 1 117 ? -7.268 -14.982 15.341 1.00 72.25 117 GLN A N 1
ATOM 944 C CA . GLN A 1 117 ? -8.435 -14.488 16.075 1.00 72.25 117 GLN A CA 1
ATOM 945 C C . GLN A 1 117 ? -9.334 -13.569 15.238 1.00 72.25 117 GLN A C 1
ATOM 947 O O . GLN A 1 117 ? -10.496 -13.358 15.586 1.00 72.25 117 GLN A O 1
ATOM 952 N N . SER A 1 118 ? -8.829 -13.006 14.138 1.00 70.69 118 SER A N 1
ATOM 953 C CA . SER A 1 118 ? -9.621 -12.100 13.315 1.00 70.69 118 SER A CA 1
ATOM 954 C C . SER A 1 118 ? -10.621 -12.885 12.469 1.00 70.69 118 SER A C 1
ATOM 956 O O . SER A 1 118 ? -10.267 -13.508 11.473 1.00 70.69 118 SER A O 1
ATOM 958 N N . GLY A 1 119 ? -11.902 -12.813 12.833 1.00 68.00 119 GLY A N 1
ATOM 959 C CA . GLY A 1 119 ? -13.004 -13.278 11.981 1.00 68.00 119 GLY A CA 1
ATOM 960 C C . GLY A 1 119 ? -13.330 -12.328 10.818 1.00 68.00 119 GLY A C 1
ATOM 961 O O . GLY A 1 119 ? -14.288 -12.568 10.083 1.00 68.00 119 GLY A O 1
ATOM 962 N N . ALA A 1 120 ? -12.592 -11.223 10.669 1.00 75.75 120 ALA A N 1
ATOM 963 C CA . ALA A 1 120 ? -12.849 -10.201 9.663 1.00 75.75 120 ALA A CA 1
ATOM 964 C C . ALA A 1 120 ? -12.053 -10.463 8.374 1.00 75.75 120 ALA A C 1
ATOM 966 O O . ALA A 1 120 ? -10.824 -10.450 8.372 1.00 75.75 120 ALA A O 1
ATOM 967 N N . ASP A 1 121 ? -12.765 -10.631 7.257 1.00 78.88 121 ASP A N 1
ATOM 968 C CA . ASP A 1 121 ? -12.166 -10.763 5.924 1.00 78.88 121 ASP A CA 1
ATOM 969 C C . ASP A 1 121 ? -11.962 -9.381 5.278 1.00 78.88 121 ASP A C 1
ATOM 971 O O . ASP A 1 121 ? -12.856 -8.799 4.645 1.00 78.88 121 ASP A O 1
ATOM 975 N N . TYR A 1 122 ? -10.774 -8.811 5.489 1.00 84.31 122 TYR A N 1
ATOM 976 C CA . TYR A 1 122 ? -10.371 -7.547 4.883 1.00 84.31 122 TYR A CA 1
ATOM 977 C C . TYR A 1 122 ? -9.720 -7.769 3.510 1.00 84.31 122 TYR A C 1
ATOM 979 O O . TYR A 1 122 ? -8.830 -8.591 3.330 1.00 84.31 122 TYR A O 1
ATOM 987 N N . LYS A 1 123 ? -10.136 -6.978 2.515 1.00 85.81 123 LYS A N 1
ATOM 988 C CA . LYS A 1 123 ? -9.637 -7.089 1.133 1.00 85.81 123 LYS A CA 1
ATOM 989 C C . LYS A 1 123 ? -8.395 -6.245 0.894 1.00 85.81 123 LYS A C 1
ATOM 991 O O . LYS A 1 123 ? -8.394 -5.076 1.263 1.00 85.81 123 LYS A O 1
ATOM 996 N N . THR A 1 124 ? -7.444 -6.770 0.124 1.00 87.38 124 THR A N 1
ATOM 997 C CA . THR A 1 124 ? -6.320 -5.995 -0.420 1.00 87.38 124 THR A CA 1
ATOM 998 C C . THR A 1 124 ? -6.801 -4.729 -1.136 1.00 87.38 124 THR A C 1
ATOM 1000 O O . THR A 1 124 ? -7.710 -4.774 -1.972 1.00 87.38 124 THR A O 1
ATOM 1003 N N . LEU A 1 125 ? -6.175 -3.595 -0.823 1.00 88.88 125 LEU A N 1
ATOM 1004 C CA . LEU A 1 125 ? -6.518 -2.286 -1.379 1.00 88.88 125 LEU A CA 1
ATOM 1005 C C . LEU A 1 125 ? -5.463 -1.834 -2.387 1.00 88.88 125 LEU A C 1
ATOM 1007 O O . LEU A 1 125 ? -4.279 -1.862 -2.082 1.00 88.88 125 LEU A O 1
ATOM 1011 N N . ILE A 1 126 ? -5.874 -1.357 -3.563 1.00 89.62 126 ILE A N 1
ATOM 1012 C CA . ILE A 1 126 ? -4.959 -0.761 -4.548 1.00 89.62 126 ILE A CA 1
ATOM 1013 C C . ILE A 1 126 ? -4.882 0.738 -4.280 1.00 89.62 126 ILE A C 1
ATOM 1015 O O . ILE A 1 126 ? -5.822 1.480 -4.554 1.00 89.62 126 ILE A O 1
ATOM 1019 N N . VAL A 1 127 ? -3.758 1.221 -3.772 1.00 90.94 127 VAL A N 1
ATOM 1020 C CA . VAL A 1 127 ? -3.611 2.629 -3.376 1.00 90.94 127 VAL A CA 1
ATOM 1021 C C . VAL A 1 127 ? -2.983 3.497 -4.457 1.00 90.94 127 VAL A C 1
ATOM 1023 O O . VAL A 1 127 ? -3.210 4.711 -4.496 1.00 90.94 127 VAL A O 1
ATOM 1026 N N . TYR A 1 128 ? -2.254 2.903 -5.393 1.00 89.56 128 TYR A N 1
ATOM 1027 C CA . TYR A 1 128 ? -1.671 3.629 -6.511 1.00 89.56 128 TYR A CA 1
ATOM 1028 C C . TYR A 1 128 ? -1.551 2.735 -7.736 1.00 89.56 128 TYR A C 1
ATOM 1030 O O . TYR A 1 128 ? -1.224 1.556 -7.635 1.00 89.56 128 TYR A O 1
ATOM 1038 N N . HIS A 1 129 ? -1.798 3.320 -8.901 1.00 86.81 129 HIS A N 1
ATOM 1039 C CA . HIS A 1 129 ? -1.568 2.670 -10.177 1.00 86.81 129 HIS A CA 1
ATOM 1040 C C . HIS A 1 129 ? -1.094 3.708 -11.189 1.00 86.81 129 HIS A C 1
ATOM 1042 O O . HIS A 1 129 ? -1.693 4.779 -11.319 1.00 86.81 129 HIS A O 1
ATOM 1048 N N . ASN A 1 130 ? -0.028 3.391 -11.917 1.00 84.44 130 ASN A N 1
ATOM 1049 C CA . ASN A 1 130 ? 0.468 4.215 -13.005 1.00 84.44 130 ASN A CA 1
ATOM 1050 C C . ASN A 1 130 ? 0.941 3.350 -14.178 1.00 84.44 130 ASN A C 1
ATOM 1052 O O . ASN A 1 130 ? 1.734 2.425 -14.024 1.00 84.44 130 ASN A O 1
ATOM 1056 N N . GLN A 1 131 ? 0.471 3.693 -15.377 1.00 77.50 131 GLN A N 1
ATOM 1057 C CA . GLN A 1 131 ? 0.802 2.997 -16.622 1.00 77.50 131 GLN A CA 1
ATOM 1058 C C . GLN A 1 131 ? 2.110 3.475 -17.275 1.00 77.50 131 GLN A C 1
ATOM 1060 O O . GLN A 1 131 ? 2.570 2.904 -18.270 1.00 77.50 131 GLN A O 1
ATOM 1065 N N . LYS A 1 132 ? 2.688 4.562 -16.770 1.00 69.69 132 LYS A N 1
ATOM 1066 C CA . LYS A 1 132 ? 3.981 5.088 -17.196 1.00 69.69 132 LYS A CA 1
ATOM 1067 C C . LYS A 1 132 ? 4.885 5.037 -15.976 1.00 69.69 132 LYS A C 1
ATOM 1069 O O . LYS A 1 132 ? 4.773 5.933 -15.145 1.00 69.69 132 LYS A O 1
ATOM 1074 N N . GLY A 1 133 ? 5.691 3.979 -15.861 1.00 65.94 133 GLY A N 1
ATOM 1075 C CA . GLY A 1 133 ? 6.606 3.754 -14.741 1.00 65.94 133 GLY A CA 1
ATOM 1076 C C . GLY A 1 133 ? 7.254 5.064 -14.306 1.00 65.94 133 GLY A C 1
ATOM 1077 O O . GLY A 1 133 ? 7.921 5.715 -15.114 1.00 65.94 133 GLY A O 1
ATOM 1078 N N . ALA A 1 134 ? 6.946 5.511 -13.094 1.00 65.00 134 ALA A N 1
ATOM 1079 C CA . ALA A 1 134 ? 7.295 6.842 -12.622 1.00 65.00 134 ALA A CA 1
ATOM 1080 C C . ALA A 1 134 ? 8.047 6.742 -11.307 1.00 65.00 134 ALA A C 1
ATOM 1082 O O . ALA A 1 134 ? 7.665 5.988 -10.416 1.00 65.00 134 ALA A O 1
ATOM 1083 N N . ARG A 1 135 ? 9.069 7.586 -11.156 1.00 75.75 135 ARG A N 1
ATOM 1084 C CA . ARG A 1 135 ? 9.720 7.760 -9.861 1.00 75.75 135 ARG A CA 1
ATOM 1085 C C . ARG A 1 135 ? 8.699 8.246 -8.836 1.00 75.75 135 ARG A C 1
ATOM 1087 O O . ARG A 1 135 ? 7.922 9.172 -9.095 1.00 75.75 135 ARG A O 1
ATOM 1094 N N . PHE A 1 136 ? 8.714 7.628 -7.664 1.00 83.56 136 PHE A N 1
ATOM 1095 C CA . PHE A 1 136 ? 7.945 8.098 -6.524 1.00 83.56 136 PHE A CA 1
ATOM 1096 C C . PHE A 1 136 ? 8.649 9.320 -5.911 1.00 83.56 136 PHE A C 1
ATOM 1098 O O . PHE A 1 136 ? 9.859 9.315 -5.699 1.00 83.56 136 PHE A O 1
ATOM 1105 N N . SER A 1 137 ? 7.904 10.395 -5.656 1.00 87.25 137 SER A N 1
ATOM 1106 C CA . SER A 1 137 ? 8.381 11.555 -4.885 1.00 87.25 137 SER A CA 1
ATOM 1107 C C . SER A 1 137 ? 8.315 11.264 -3.384 1.00 87.25 137 SER A C 1
ATOM 1109 O O . SER A 1 137 ? 7.449 10.482 -2.994 1.00 87.25 137 SER A O 1
ATOM 1111 N N . ASP A 1 138 ? 9.113 11.936 -2.544 1.00 87.25 138 ASP A N 1
ATOM 1112 C CA . ASP A 1 138 ? 9.15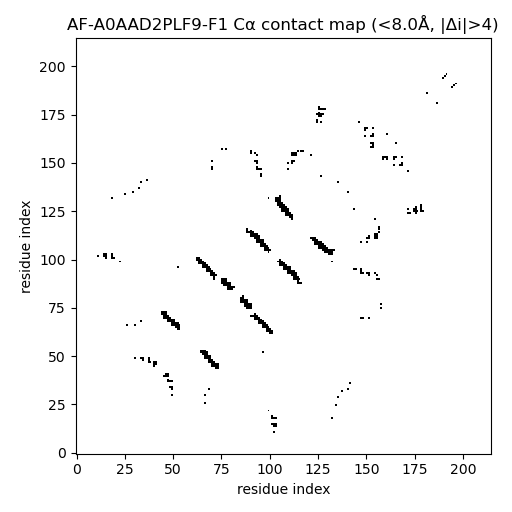5 11.664 -1.088 1.00 87.25 138 ASP A CA 1
ATOM 1113 C C . ASP A 1 138 ? 7.776 11.831 -0.457 1.00 87.25 138 ASP A C 1
ATOM 1115 O O . ASP A 1 138 ? 7.209 10.872 0.055 1.00 87.25 138 ASP A O 1
ATOM 1119 N N . ARG A 1 139 ? 7.124 12.966 -0.740 1.00 89.19 139 ARG A N 1
ATOM 1120 C CA . ARG A 1 139 ? 5.725 13.241 -0.357 1.00 89.19 139 ARG A CA 1
ATOM 1121 C C . ARG A 1 139 ? 4.728 12.144 -0.737 1.00 89.19 139 ARG A C 1
ATOM 1123 O O . ARG A 1 139 ? 3.648 12.046 -0.164 1.00 89.19 139 ARG A O 1
ATOM 1130 N N . ARG A 1 140 ? 5.011 11.379 -1.797 1.00 90.19 140 ARG A N 1
ATOM 1131 C CA . ARG A 1 140 ? 4.137 10.280 -2.229 1.00 90.19 140 ARG A CA 1
ATOM 1132 C C . ARG A 1 140 ? 4.448 9.003 -1.465 1.00 90.19 140 ARG A C 1
ATOM 1134 O O . ARG A 1 140 ? 3.506 8.277 -1.182 1.00 90.19 140 ARG A O 1
ATOM 1141 N N . LEU A 1 141 ? 5.718 8.734 -1.176 1.00 90.69 141 LEU A N 1
ATOM 1142 C CA . LEU A 1 141 ? 6.123 7.610 -0.339 1.00 90.69 141 LEU A CA 1
ATOM 1143 C C . LEU A 1 141 ? 5.580 7.784 1.077 1.00 90.69 141 LEU A C 1
ATOM 1145 O O . LEU A 1 141 ? 4.860 6.904 1.526 1.00 90.69 141 LEU A O 1
ATOM 1149 N N . GLU A 1 142 ? 5.785 8.950 1.692 1.00 89.56 142 GLU A N 1
ATOM 1150 C CA . GLU A 1 142 ? 5.205 9.314 2.995 1.00 89.56 142 GLU A CA 1
ATOM 1151 C C . GLU A 1 142 ? 3.696 9.062 3.015 1.00 89.56 142 GLU A C 1
ATOM 1153 O O . GLU A 1 142 ? 3.198 8.289 3.822 1.00 89.56 142 GLU A O 1
ATOM 1158 N N . LYS A 1 143 ? 2.969 9.593 2.024 1.00 92.00 143 LYS A N 1
ATOM 1159 C CA . LYS A 1 143 ? 1.521 9.384 1.926 1.00 92.00 143 LYS A CA 1
ATOM 1160 C C . LYS A 1 143 ? 1.121 7.908 1.798 1.00 92.00 143 LYS A C 1
ATOM 1162 O O . LYS A 1 143 ? 0.060 7.521 2.277 1.00 92.00 143 LYS A O 1
ATOM 1167 N N . LEU A 1 144 ? 1.901 7.090 1.093 1.00 92.38 144 LEU A N 1
ATOM 1168 C CA . LEU A 1 144 ? 1.619 5.656 0.963 1.00 92.38 144 LEU A CA 1
ATOM 1169 C C . LEU A 1 144 ? 1.887 4.911 2.274 1.00 92.38 144 LEU A C 1
ATOM 1171 O O . LEU A 1 144 ? 1.142 3.988 2.599 1.00 92.38 144 LEU A O 1
ATOM 1175 N N . ILE A 1 145 ? 2.905 5.328 3.026 1.00 90.06 145 ILE A N 1
ATOM 1176 C CA . ILE A 1 145 ? 3.196 4.802 4.359 1.00 90.06 145 ILE A CA 1
ATOM 1177 C C . ILE A 1 145 ? 2.119 5.237 5.361 1.00 90.06 145 ILE A C 1
ATOM 1179 O O . ILE A 1 145 ? 1.616 4.395 6.093 1.00 90.06 145 ILE A O 1
ATOM 1183 N N . ASP A 1 146 ? 1.637 6.480 5.315 1.00 90.25 146 ASP A N 1
ATOM 1184 C CA . ASP A 1 146 ? 0.490 6.923 6.121 1.00 90.25 146 ASP A CA 1
ATOM 1185 C C . ASP A 1 146 ? -0.761 6.078 5.848 1.00 90.25 146 ASP A C 1
ATOM 1187 O O . ASP A 1 146 ? -1.496 5.694 6.760 1.00 90.25 146 ASP A O 1
ATOM 1191 N N . GLU A 1 147 ? -1.023 5.777 4.574 1.00 93.12 147 GLU A N 1
ATOM 1192 C CA . GLU A 1 147 ? -2.134 4.917 4.167 1.00 93.12 147 GLU A CA 1
ATOM 1193 C C . GLU A 1 147 ? -1.950 3.473 4.663 1.00 93.12 147 GLU A C 1
ATOM 1195 O O . GLU A 1 147 ? -2.935 2.848 5.068 1.00 93.12 147 GLU A O 1
ATOM 1200 N N . LEU A 1 148 ? -0.711 2.967 4.692 1.00 91.62 148 LEU A N 1
ATOM 1201 C CA . LEU A 1 148 ? -0.353 1.690 5.315 1.00 91.62 148 LEU A CA 1
ATOM 1202 C C . LEU A 1 148 ? -0.623 1.713 6.824 1.00 91.62 148 LEU A C 1
ATOM 1204 O O . LEU A 1 148 ? -1.297 0.808 7.311 1.00 91.62 148 LEU A O 1
ATOM 1208 N N . CYS A 1 149 ? -0.189 2.752 7.544 1.00 88.62 149 CYS A N 1
ATOM 1209 C CA . CYS A 1 149 ? -0.453 2.926 8.974 1.00 88.62 149 CYS A CA 1
ATOM 1210 C C . CYS A 1 149 ? -1.957 2.942 9.259 1.00 88.62 149 CYS A C 1
ATOM 1212 O O . CYS A 1 149 ? -2.444 2.169 10.076 1.00 88.62 149 CYS A O 1
ATOM 1214 N N . ILE A 1 150 ? -2.725 3.771 8.543 1.00 90.44 150 ILE A N 1
ATOM 1215 C CA . ILE A 1 150 ? -4.187 3.863 8.701 1.00 90.44 150 ILE A CA 1
ATOM 1216 C C . ILE A 1 150 ? -4.840 2.495 8.513 1.00 90.44 150 ILE A C 1
ATOM 1218 O O . ILE A 1 150 ? -5.743 2.130 9.266 1.00 90.44 150 ILE A O 1
ATOM 1222 N N . TYR A 1 151 ? -4.409 1.744 7.500 1.00 91.94 151 TYR A N 1
ATOM 1223 C CA . TYR A 1 151 ? -4.992 0.442 7.224 1.00 91.94 151 TYR A CA 1
ATOM 1224 C C . TYR A 1 151 ? -4.564 -0.618 8.236 1.00 91.94 151 TYR A C 1
ATOM 1226 O O . TYR A 1 151 ? -5.403 -1.420 8.642 1.00 91.94 151 TYR A O 1
ATOM 1234 N N . HIS A 1 152 ? -3.311 -0.589 8.697 1.00 89.06 152 HIS A N 1
ATOM 1235 C CA . HIS A 1 152 ? -2.838 -1.435 9.787 1.00 89.06 152 HIS A CA 1
ATOM 1236 C C . HIS A 1 152 ? -3.669 -1.212 11.047 1.00 89.06 152 HIS A C 1
ATOM 1238 O O . HIS A 1 152 ? -4.306 -2.148 11.511 1.00 89.06 152 HIS A O 1
ATOM 1244 N N . LEU A 1 153 ? -3.760 0.036 11.520 1.00 87.88 153 LEU A N 1
ATOM 1245 C CA . LEU A 1 153 ? -4.514 0.385 12.724 1.00 87.88 153 LEU A CA 1
ATOM 1246 C C . LEU A 1 153 ? -5.985 -0.042 12.619 1.00 87.88 153 LEU A C 1
ATOM 1248 O O . LEU A 1 153 ? -6.569 -0.474 13.602 1.00 87.88 153 LEU A O 1
ATOM 1252 N N . TYR A 1 154 ? -6.589 0.077 11.431 1.00 89.25 154 TYR A N 1
ATOM 1253 C CA . TYR A 1 154 ? -7.993 -0.280 11.229 1.00 89.25 154 TYR A CA 1
ATOM 1254 C C . TYR A 1 154 ? -8.249 -1.794 11.193 1.00 89.25 154 TYR A C 1
ATOM 1256 O O . TYR A 1 154 ? -9.313 -2.255 11.612 1.00 89.25 154 TYR A O 1
ATOM 1264 N N . THR A 1 155 ? -7.307 -2.551 10.622 1.00 88.56 155 THR A N 1
ATOM 1265 C CA . THR A 1 155 ? -7.422 -4.007 10.422 1.00 88.56 155 THR A CA 1
ATOM 1266 C C . THR A 1 155 ? -6.839 -4.821 11.570 1.00 88.56 155 THR A C 1
ATOM 1268 O O . THR A 1 155 ? -7.156 -6.003 11.684 1.00 88.56 155 THR A O 1
ATOM 1271 N N . SER A 1 156 ? -6.031 -4.186 12.417 1.00 85.25 156 SER A N 1
ATOM 1272 C CA . SER A 1 156 ? -5.461 -4.774 13.619 1.00 85.25 156 SER A CA 1
ATOM 1273 C C . SER A 1 156 ? -6.550 -5.175 14.609 1.00 85.25 156 SER A C 1
ATOM 1275 O O . SER A 1 156 ? -7.543 -4.471 14.796 1.00 85.25 156 SER A O 1
ATOM 1277 N N . VAL A 1 157 ? -6.350 -6.317 15.262 1.00 82.12 157 VAL A N 1
ATOM 1278 C CA . VAL A 1 157 ? -7.209 -6.796 16.354 1.00 82.12 157 VAL A CA 1
ATOM 1279 C C . VAL A 1 157 ? -6.848 -6.091 17.666 1.00 82.12 157 VAL A C 1
ATOM 1281 O O . VAL A 1 157 ? -7.657 -6.036 18.589 1.00 82.12 157 VAL A O 1
ATOM 1284 N N . LEU A 1 158 ? -5.645 -5.522 17.745 1.00 79.69 158 LEU A N 1
ATOM 1285 C CA . LEU A 1 158 ? -5.080 -4.922 18.953 1.00 79.69 158 LEU A CA 1
ATOM 1286 C C . LEU A 1 158 ? -5.592 -3.502 19.228 1.00 79.69 158 LEU A C 1
ATOM 1288 O O . LEU A 1 158 ? -5.373 -2.978 20.318 1.00 79.69 158 LEU A O 1
ATOM 1292 N N . ILE A 1 159 ? -6.238 -2.861 18.251 1.00 81.44 159 ILE A N 1
ATOM 1293 C CA . ILE A 1 159 ? -6.580 -1.437 18.307 1.00 81.44 159 ILE A CA 1
ATOM 1294 C C . ILE A 1 159 ? -8.081 -1.226 18.168 1.00 81.44 159 ILE A C 1
ATOM 1296 O O . ILE A 1 159 ? -8.743 -1.764 17.281 1.00 81.44 159 ILE A O 1
ATOM 1300 N N . GLU A 1 160 ? -8.623 -0.364 19.028 1.00 81.62 160 GLU A N 1
ATOM 1301 C CA . GLU A 1 160 ? -10.018 0.036 18.936 1.00 81.62 160 GLU A CA 1
ATOM 1302 C C . GLU A 1 160 ? -10.253 1.065 17.817 1.00 81.62 160 GLU A C 1
ATOM 1304 O O . GLU A 1 160 ? -9.585 2.096 17.684 1.00 81.62 160 GLU A O 1
ATOM 1309 N N . ASN A 1 161 ? -11.273 0.790 17.007 1.00 82.62 161 ASN A N 1
ATOM 1310 C CA . ASN A 1 161 ? -11.609 1.583 15.836 1.00 82.62 161 ASN A CA 1
ATOM 1311 C C . ASN A 1 161 ? -12.434 2.835 16.168 1.00 82.62 161 ASN A C 1
ATOM 1313 O O . ASN A 1 161 ? -13.672 2.798 16.170 1.00 82.62 161 ASN A O 1
ATOM 1317 N N . ASN A 1 162 ? -11.749 3.973 16.298 1.00 90.06 162 ASN A N 1
ATOM 1318 C CA . ASN A 1 162 ? -12.356 5.296 16.471 1.00 90.06 162 ASN A CA 1
ATOM 1319 C C . ASN A 1 162 ? -13.066 5.820 15.207 1.00 90.06 162 ASN A C 1
ATOM 1321 O O . ASN A 1 162 ? -12.755 5.434 14.076 1.00 90.06 162 ASN A O 1
ATOM 1325 N N . PHE A 1 163 ? -13.993 6.773 15.379 1.00 87.06 163 PHE A N 1
ATOM 1326 C CA . PHE A 1 163 ? -14.751 7.381 14.271 1.00 87.06 163 PHE A CA 1
ATOM 1327 C C . PHE A 1 163 ? -13.847 7.986 13.184 1.00 87.06 163 PHE A C 1
ATOM 1329 O O . PHE A 1 163 ? -14.057 7.748 11.994 1.00 87.06 163 PHE A O 1
ATOM 1336 N N . LEU A 1 164 ? -12.801 8.716 13.586 1.00 89.25 164 LEU A N 1
ATOM 1337 C CA . LEU A 1 164 ? -11.840 9.317 12.658 1.00 89.25 164 LEU A CA 1
ATOM 1338 C C . LEU A 1 164 ? -11.137 8.252 11.801 1.00 89.25 164 LEU A C 1
ATOM 1340 O O . LEU A 1 164 ? -10.973 8.428 10.594 1.00 89.25 164 LEU A O 1
ATOM 1344 N N . LEU A 1 165 ? -10.750 7.135 12.420 1.00 88.88 165 LEU A N 1
ATOM 1345 C CA . LEU A 1 165 ? -10.068 6.037 11.744 1.00 88.88 165 LEU A CA 1
ATOM 1346 C C . LEU A 1 165 ? -11.004 5.343 10.746 1.00 88.88 165 LEU A C 1
ATOM 1348 O O . LEU A 1 165 ? -10.622 5.134 9.596 1.00 88.88 165 LEU A O 1
ATOM 1352 N N . ARG A 1 166 ? -12.267 5.106 11.131 1.00 88.00 166 ARG A N 1
ATOM 1353 C CA . ARG A 1 166 ? -13.318 4.597 10.228 1.00 88.00 166 ARG A CA 1
ATOM 1354 C C . ARG A 1 166 ? -13.514 5.505 9.012 1.00 88.00 166 ARG A C 1
ATOM 1356 O O . ARG A 1 166 ? -13.628 5.014 7.890 1.00 88.00 166 ARG A O 1
ATOM 1363 N N . PHE A 1 167 ? -13.528 6.822 9.217 1.00 87.62 167 PHE A N 1
ATOM 1364 C CA . PHE A 1 167 ? -13.654 7.791 8.130 1.00 87.62 167 PHE A CA 1
ATOM 1365 C C . PHE A 1 167 ? -12.441 7.762 7.189 1.00 87.62 167 PHE A C 1
ATOM 1367 O O . PHE A 1 167 ? -12.606 7.674 5.971 1.00 87.62 167 PHE A O 1
ATOM 1374 N N . ARG A 1 168 ? -11.217 7.757 7.734 1.00 90.88 168 ARG A N 1
ATOM 1375 C CA . ARG A 1 168 ? -9.980 7.643 6.940 1.00 90.88 168 ARG A CA 1
ATOM 1376 C C . ARG A 1 168 ? -9.922 6.332 6.151 1.00 90.88 168 ARG A C 1
ATOM 1378 O O . ARG A 1 168 ? -9.596 6.353 4.965 1.00 90.88 168 ARG A O 1
ATOM 1385 N N . TYR A 1 169 ? -10.318 5.216 6.761 1.00 90.56 169 TYR A N 1
ATOM 1386 C CA . TYR A 1 169 ? -10.456 3.931 6.077 1.00 90.56 169 TYR A CA 1
ATOM 1387 C C . TYR A 1 169 ? -11.473 3.994 4.927 1.00 90.56 169 TYR A C 1
ATOM 1389 O O . TYR A 1 169 ? -11.212 3.491 3.834 1.00 90.56 169 TYR A O 1
ATOM 1397 N N . MET A 1 170 ? -12.618 4.652 5.126 1.00 88.00 170 MET A N 1
ATOM 1398 C CA . MET A 1 170 ? -13.626 4.811 4.076 1.00 88.00 170 MET A CA 1
ATOM 1399 C C . MET A 1 170 ? -13.082 5.598 2.872 1.00 88.00 170 MET A C 1
ATOM 1401 O O . MET A 1 170 ? -13.275 5.170 1.730 1.00 88.00 170 MET A O 1
ATOM 1405 N N . LEU A 1 171 ? -12.313 6.668 3.103 1.00 89.00 171 LEU A N 1
ATOM 1406 C CA . LEU A 1 171 ? -11.605 7.387 2.035 1.00 89.00 171 LEU A CA 1
ATOM 1407 C C . LEU A 1 171 ? -10.592 6.493 1.307 1.00 89.00 171 LEU A C 1
ATOM 1409 O O . LEU A 1 171 ? -10.504 6.531 0.077 1.00 89.00 171 LEU A O 1
ATOM 1413 N N . LEU A 1 172 ? -9.860 5.653 2.041 1.00 90.06 172 LEU A N 1
ATOM 1414 C CA . LEU A 1 172 ? -8.909 4.706 1.459 1.00 90.06 172 LEU A CA 1
ATOM 1415 C C . LEU A 1 172 ? -9.614 3.658 0.584 1.00 90.06 172 LEU A C 1
ATOM 1417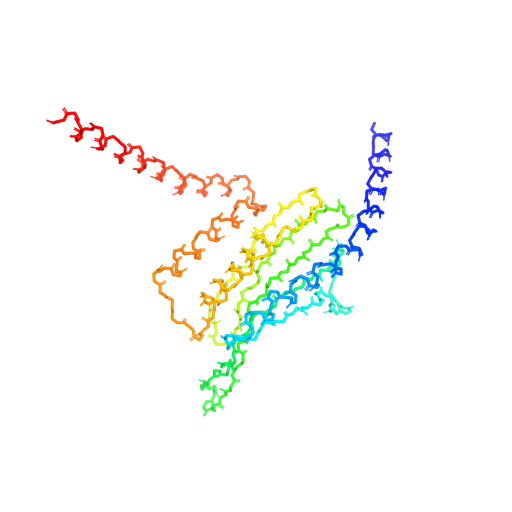 O O . LEU A 1 172 ? -9.177 3.368 -0.531 1.00 90.06 172 LEU A O 1
ATOM 1421 N N . LYS A 1 173 ? -10.760 3.145 1.038 1.00 87.88 173 LYS A N 1
ATOM 1422 C CA . LYS A 1 173 ? -11.599 2.209 0.281 1.00 87.88 173 LYS A CA 1
ATOM 1423 C C . LYS A 1 173 ? -12.146 2.846 -0.998 1.00 87.88 173 LYS A C 1
ATOM 1425 O O . LYS A 1 173 ? -12.100 2.215 -2.054 1.00 87.88 173 LYS A O 1
ATOM 1430 N N . LEU A 1 174 ? -12.597 4.103 -0.935 1.00 84.62 174 LEU A N 1
ATOM 1431 C CA . LEU A 1 174 ? -13.010 4.885 -2.109 1.00 84.62 174 LEU A CA 1
ATOM 1432 C C . LEU A 1 174 ? -11.852 5.074 -3.097 1.00 84.62 174 LEU A C 1
ATOM 1434 O O . LEU A 1 174 ? -12.018 4.878 -4.303 1.00 84.62 174 LEU A O 1
ATOM 1438 N N . LYS A 1 175 ? -10.659 5.406 -2.591 1.00 86.69 175 LYS A N 1
ATOM 1439 C CA . LYS A 1 175 ? -9.443 5.535 -3.403 1.00 86.69 175 LYS A CA 1
ATOM 1440 C C . LYS A 1 175 ? -9.112 4.221 -4.113 1.00 86.69 175 LYS A C 1
ATOM 1442 O O . LYS A 1 175 ? -8.852 4.239 -5.315 1.00 86.69 175 LYS A O 1
ATOM 1447 N N . SER A 1 176 ? -9.186 3.097 -3.402 1.00 87.00 176 SER A N 1
ATOM 1448 C CA . SER A 1 176 ? -8.971 1.764 -3.972 1.00 87.00 176 SER A CA 1
ATOM 1449 C C . SER A 1 176 ? -10.008 1.401 -5.023 1.00 87.00 176 SER A C 1
ATOM 1451 O O . SER A 1 176 ? -9.670 0.848 -6.070 1.00 87.00 176 SER A O 1
ATOM 1453 N N . PHE A 1 177 ? -11.269 1.766 -4.798 1.00 81.19 177 PHE A N 1
ATOM 1454 C CA . PHE A 1 177 ? -12.336 1.530 -5.762 1.00 81.19 177 PHE A CA 1
ATOM 1455 C C . PHE A 1 177 ? -12.055 2.185 -7.121 1.00 81.19 177 PHE A C 1
ATOM 1457 O O . PHE A 1 177 ? -12.318 1.588 -8.165 1.00 81.19 177 PHE A O 1
ATOM 1464 N N . ARG A 1 178 ? -11.462 3.386 -7.122 1.00 79.06 178 ARG A N 1
ATOM 1465 C CA . ARG A 1 178 ? -11.088 4.094 -8.355 1.00 79.06 178 ARG A CA 1
ATOM 1466 C C . ARG A 1 178 ? -10.104 3.296 -9.215 1.00 79.06 178 ARG A C 1
ATOM 1468 O O . ARG A 1 178 ? -10.192 3.342 -10.441 1.00 79.06 178 ARG A O 1
ATOM 1475 N N . TRP A 1 179 ? -9.174 2.592 -8.577 1.00 77.94 179 TRP A N 1
ATOM 1476 C CA . TRP A 1 179 ? -8.100 1.863 -9.252 1.00 77.94 179 TRP A CA 1
ATOM 1477 C C . TRP A 1 179 ? -8.446 0.413 -9.574 1.00 77.94 179 TRP A C 1
ATOM 1479 O O . TRP A 1 179 ? -7.889 -0.148 -10.513 1.00 77.94 179 TRP A O 1
ATOM 1489 N N . ALA A 1 180 ? -9.373 -0.188 -8.834 1.00 70.69 180 ALA A N 1
ATOM 1490 C CA . ALA A 1 180 ? -9.792 -1.558 -9.068 1.00 70.69 180 ALA A CA 1
ATOM 1491 C C . ALA A 1 180 ? -10.383 -1.740 -10.480 1.00 70.69 180 ALA A C 1
ATOM 1493 O O . ALA A 1 180 ? -11.207 -0.949 -10.965 1.00 70.69 180 ALA A O 1
ATOM 1494 N N . TYR A 1 18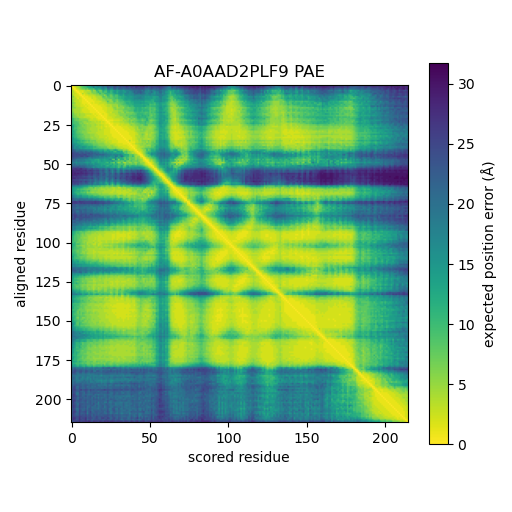1 ? -9.979 -2.824 -11.143 1.00 58.50 181 TYR A N 1
ATOM 1495 C CA . TYR A 1 181 ? -10.555 -3.291 -12.403 1.00 58.50 181 TYR A CA 1
ATOM 1496 C C . TYR A 1 181 ? -11.906 -3.960 -12.131 1.00 58.50 181 TYR A C 1
ATOM 1498 O O . TYR A 1 181 ? -12.056 -5.173 -12.214 1.00 58.50 181 TYR A O 1
ATOM 1506 N N . PHE A 1 182 ? -12.898 -3.168 -11.731 1.00 58.28 182 PHE A N 1
ATOM 1507 C CA . PHE A 1 182 ? -14.278 -3.633 -11.694 1.00 58.28 182 PHE A CA 1
ATOM 1508 C C . PHE A 1 182 ? -14.885 -3.614 -13.094 1.00 58.28 182 PHE A C 1
ATOM 1510 O O . PHE A 1 182 ? -14.652 -2.677 -13.861 1.00 58.28 182 PHE A O 1
ATOM 1517 N N . ASP A 1 183 ? -15.699 -4.632 -13.364 1.00 57.72 183 ASP A N 1
ATOM 1518 C CA . ASP A 1 183 ? -16.630 -4.677 -14.486 1.00 57.72 183 ASP A CA 1
ATOM 1519 C C . ASP A 1 183 ? -17.465 -3.382 -14.547 1.00 57.72 183 ASP A C 1
ATOM 1521 O O . ASP A 1 183 ? -17.794 -2.798 -13.502 1.00 57.72 183 ASP A O 1
ATOM 1525 N N . GLY A 1 184 ? -17.787 -2.911 -15.753 1.00 59.38 184 GLY A N 1
ATOM 1526 C CA . GLY A 1 184 ? -18.410 -1.601 -15.980 1.00 59.38 184 GLY A CA 1
ATOM 1527 C C . GLY A 1 184 ? -19.699 -1.411 -15.174 1.00 59.38 184 GLY A C 1
ATOM 1528 O O . GLY A 1 184 ? -19.935 -0.340 -14.615 1.00 59.38 184 GLY A O 1
ATOM 1529 N N . GLU A 1 185 ? -20.472 -2.485 -15.006 1.00 62.84 185 GLU A N 1
ATOM 1530 C CA . GLU A 1 185 ? -21.712 -2.499 -14.228 1.00 62.84 185 GLU A CA 1
ATOM 1531 C C . GLU A 1 185 ? -21.480 -2.286 -12.719 1.00 62.84 185 GLU A C 1
ATOM 1533 O O . GLU A 1 185 ? -22.220 -1.551 -12.063 1.00 62.84 185 GLU A O 1
ATOM 1538 N N . LYS A 1 186 ? -20.418 -2.874 -12.148 1.00 66.00 186 LYS A N 1
ATOM 1539 C CA . LYS A 1 186 ? -20.069 -2.696 -10.727 1.00 66.00 186 LYS A CA 1
ATOM 1540 C C . LYS A 1 186 ? -19.537 -1.291 -10.454 1.00 66.00 186 LYS A C 1
ATOM 1542 O O . LYS A 1 186 ? -19.853 -0.722 -9.409 1.00 66.00 186 LYS A O 1
ATOM 1547 N N . LYS A 1 187 ? -18.785 -0.709 -11.398 1.00 64.81 187 LYS A N 1
ATOM 1548 C CA . LYS A 1 187 ? -18.386 0.709 -11.333 1.00 64.81 187 LYS A CA 1
ATOM 1549 C C . LYS A 1 187 ? -19.597 1.626 -11.384 1.00 64.81 187 LYS A C 1
ATOM 1551 O O . LYS A 1 187 ? -19.705 2.511 -10.541 1.00 64.81 187 LYS A O 1
ATOM 1556 N N . PHE A 1 188 ? -20.531 1.362 -12.295 1.00 65.94 188 PHE A N 1
ATOM 1557 C CA . PHE A 1 188 ? -21.759 2.138 -12.413 1.00 65.94 188 PHE A CA 1
ATOM 1558 C C . PHE A 1 188 ? -22.616 2.070 -11.144 1.00 65.94 188 PHE A C 1
ATOM 1560 O O . PHE A 1 188 ? -22.960 3.122 -10.624 1.00 65.94 188 PHE A O 1
ATOM 1567 N N . LYS A 1 189 ? -22.883 0.878 -10.585 1.00 68.81 189 LYS A N 1
ATOM 1568 C CA . LYS A 1 189 ? -23.676 0.717 -9.346 1.00 68.81 189 LYS A CA 1
ATOM 1569 C C . LYS A 1 189 ? -23.067 1.439 -8.143 1.00 68.81 189 LYS A C 1
ATOM 1571 O O . LYS A 1 189 ? -23.786 2.028 -7.340 1.00 68.81 189 LYS A O 1
ATOM 1576 N N . PHE A 1 190 ? -21.743 1.403 -8.007 1.00 66.75 190 PHE A N 1
ATOM 1577 C CA . PHE A 1 190 ? -21.057 2.107 -6.925 1.00 66.75 190 PHE A CA 1
ATOM 1578 C C . PHE A 1 190 ? -21.098 3.625 -7.119 1.00 66.75 190 PHE A C 1
ATOM 1580 O O . PHE A 1 190 ? -21.405 4.361 -6.183 1.00 66.75 190 PHE A O 1
ATOM 1587 N N . SER A 1 191 ? -20.843 4.097 -8.343 1.00 65.56 191 SER A N 1
ATOM 1588 C CA . SER A 1 191 ? -20.997 5.507 -8.689 1.00 65.56 191 SER A CA 1
ATOM 1589 C C . SER A 1 191 ? -22.439 5.963 -8.468 1.00 65.56 191 SER A C 1
ATOM 1591 O O . SER A 1 191 ? -22.653 6.935 -7.764 1.00 65.56 191 SER A O 1
ATOM 1593 N N . SER A 1 192 ? -23.455 5.251 -8.944 1.00 68.31 192 SER A N 1
ATOM 1594 C CA . SER A 1 192 ? -24.849 5.650 -8.733 1.00 68.31 192 SER A CA 1
ATOM 1595 C C . SER A 1 192 ? -25.256 5.626 -7.256 1.00 68.31 192 SER A C 1
ATOM 1597 O O . SER A 1 192 ? -25.969 6.518 -6.815 1.00 68.31 192 SER A O 1
ATOM 1599 N N . GLY A 1 193 ? -24.785 4.646 -6.478 1.00 69.56 193 GLY A N 1
ATOM 1600 C CA . GLY A 1 193 ? -25.140 4.497 -5.063 1.00 69.56 193 GLY A CA 1
ATOM 1601 C C . GLY A 1 193 ? -24.459 5.488 -4.116 1.00 69.56 193 GLY A C 1
ATOM 1602 O O . GLY A 1 193 ? -25.012 5.783 -3.063 1.00 69.56 193 GLY A O 1
ATOM 1603 N N . ILE A 1 194 ? -23.279 6.010 -4.467 1.00 69.94 194 ILE A N 1
ATOM 1604 C CA . ILE A 1 194 ? -22.516 6.930 -3.603 1.00 69.94 194 ILE A CA 1
ATOM 1605 C C . ILE A 1 194 ? -22.411 8.324 -4.218 1.00 69.94 194 ILE A C 1
ATOM 1607 O O . ILE A 1 194 ? -22.624 9.310 -3.525 1.00 69.94 194 I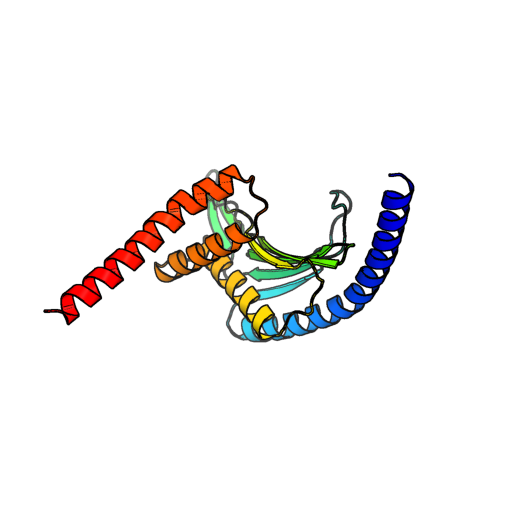LE A O 1
ATOM 1611 N N . TYR A 1 195 ? -22.111 8.437 -5.511 1.00 68.50 195 TYR A N 1
ATOM 1612 C CA . TYR A 1 195 ? -21.886 9.728 -6.162 1.00 68.50 195 TYR A CA 1
ATOM 1613 C C . TYR A 1 195 ? -23.179 10.536 -6.311 1.00 68.50 195 TYR A C 1
ATOM 1615 O O . TYR A 1 195 ? -23.176 11.720 -5.992 1.00 68.50 195 TYR A O 1
ATOM 1623 N N . ILE A 1 196 ? -24.291 9.919 -6.737 1.00 73.88 196 ILE A N 1
ATOM 1624 C CA . ILE A 1 196 ? -25.562 10.642 -6.943 1.00 73.88 196 ILE A CA 1
ATOM 1625 C C . ILE A 1 196 ? -26.090 11.237 -5.624 1.00 73.88 196 ILE A C 1
ATOM 1627 O O . ILE A 1 196 ? -26.363 12.439 -5.606 1.00 73.88 196 ILE A O 1
ATOM 1631 N N . PRO A 1 197 ? -26.169 10.487 -4.504 1.00 79.44 197 PRO A N 1
ATOM 1632 C CA . PRO A 1 197 ? -26.594 11.068 -3.231 1.00 79.44 197 PRO A CA 1
ATOM 1633 C C . PRO A 1 197 ? -25.650 12.161 -2.725 1.00 79.44 197 PRO A C 1
ATOM 1635 O O . PRO A 1 197 ? -26.105 13.169 -2.196 1.00 79.44 197 PRO A O 1
ATOM 1638 N N . LEU A 1 198 ? -24.338 11.994 -2.910 1.00 73.62 198 LEU A N 1
ATOM 1639 C CA . LEU A 1 198 ? -23.337 12.928 -2.395 1.00 73.62 198 LEU A CA 1
ATOM 1640 C C . LEU A 1 198 ? -23.335 14.244 -3.188 1.00 73.62 198 LEU A C 1
ATOM 1642 O O . LEU A 1 198 ? -23.307 15.316 -2.591 1.00 73.62 198 LEU A O 1
ATOM 1646 N N . VAL A 1 199 ? -23.477 14.185 -4.517 1.00 77.50 199 VAL A N 1
ATOM 1647 C CA . VAL A 1 199 ? -23.696 15.377 -5.354 1.00 77.50 199 VAL A CA 1
ATOM 1648 C C . VAL A 1 199 ? -25.037 16.030 -5.027 1.00 77.50 199 VAL A C 1
ATOM 1650 O O . VAL A 1 199 ? -25.090 17.248 -4.884 1.00 77.50 199 VAL A O 1
ATOM 1653 N N . SER A 1 200 ? -26.103 15.247 -4.839 1.00 83.50 200 SER A N 1
ATOM 1654 C CA . SER A 1 200 ? -27.407 15.780 -4.429 1.00 83.50 200 SER A CA 1
ATOM 1655 C C . SER A 1 200 ? -27.327 16.515 -3.089 1.00 83.50 200 SER A C 1
ATOM 1657 O O . SER A 1 200 ? -27.941 17.567 -2.937 1.00 83.50 200 SER A O 1
ATOM 1659 N N . LEU A 1 201 ? -26.553 15.996 -2.133 1.00 89.69 201 LEU A N 1
ATOM 1660 C CA . LEU A 1 201 ? -26.334 16.621 -0.830 1.00 89.69 201 LEU A CA 1
ATOM 1661 C C . LEU A 1 201 ? -25.520 17.916 -0.947 1.00 89.69 201 LEU A C 1
ATOM 1663 O O . LEU A 1 201 ? -25.857 18.903 -0.297 1.00 89.69 201 LEU A O 1
ATOM 1667 N N . ILE A 1 202 ? -24.500 17.952 -1.810 1.00 87.25 202 ILE A N 1
ATOM 1668 C CA . ILE A 1 202 ? -23.739 19.176 -2.114 1.00 87.25 202 ILE A CA 1
ATOM 1669 C C . ILE A 1 202 ? -24.645 20.237 -2.756 1.00 87.25 202 ILE A C 1
ATOM 1671 O O . ILE A 1 202 ? -24.650 21.387 -2.330 1.00 87.25 202 ILE A O 1
ATOM 1675 N N . VAL A 1 203 ? -25.454 19.869 -3.752 1.00 90.06 203 VAL A N 1
ATOM 1676 C CA . VAL A 1 203 ? -26.379 20.809 -4.410 1.00 90.06 203 VAL A CA 1
ATOM 1677 C C . VAL A 1 203 ? -27.435 21.313 -3.423 1.00 90.06 203 VAL A C 1
ATOM 1679 O O . VAL A 1 203 ? -27.704 22.510 -3.376 1.00 90.06 203 VAL A O 1
ATOM 1682 N N . SER A 1 204 ? -27.983 20.423 -2.592 1.00 91.19 204 SER A N 1
ATOM 1683 C CA . SER A 1 204 ? -28.921 20.764 -1.518 1.00 91.19 204 SER A CA 1
ATOM 1684 C C . SER A 1 204 ? -28.321 21.751 -0.514 1.00 91.19 204 SER A C 1
ATOM 1686 O O . SER A 1 204 ? -28.969 22.736 -0.168 1.00 91.19 204 SER A O 1
ATOM 1688 N N . THR A 1 205 ? -27.086 21.521 -0.067 1.00 91.50 205 THR A N 1
ATOM 1689 C CA . THR A 1 205 ? -26.412 22.414 0.886 1.00 91.50 205 THR A CA 1
ATOM 1690 C C . THR A 1 205 ? -26.082 23.766 0.265 1.00 91.50 205 THR A C 1
ATOM 1692 O O . THR A 1 205 ? -26.315 24.788 0.904 1.00 91.50 205 THR A O 1
ATOM 1695 N N . ILE A 1 206 ? -25.630 23.805 -0.992 1.00 92.75 206 ILE A N 1
ATOM 1696 C CA . ILE A 1 206 ? -25.413 25.065 -1.721 1.00 92.75 206 ILE A CA 1
ATOM 1697 C C . ILE A 1 206 ? -26.729 25.837 -1.866 1.00 92.75 206 ILE A C 1
ATOM 1699 O O . ILE A 1 206 ? -26.764 27.032 -1.583 1.00 92.75 206 ILE A O 1
ATOM 1703 N N . ALA A 1 207 ? -27.816 25.170 -2.259 1.00 91.81 207 ALA A N 1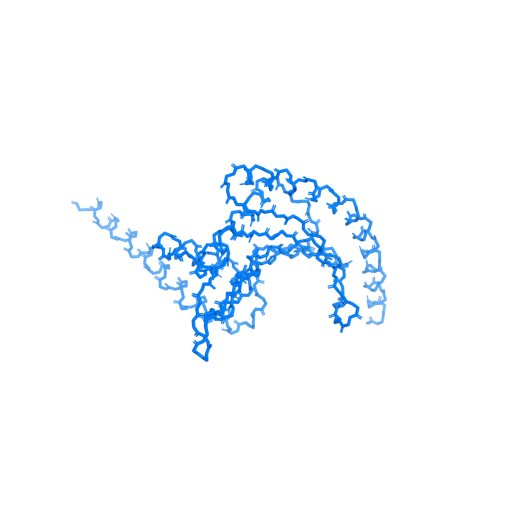
ATOM 1704 C CA . ALA A 1 207 ? -29.127 25.800 -2.391 1.00 91.81 207 ALA A CA 1
ATOM 1705 C C . ALA A 1 207 ? -29.620 26.379 -1.056 1.00 91.81 207 ALA A C 1
ATOM 1707 O O . ALA A 1 207 ? -30.150 27.487 -1.029 1.00 91.81 207 ALA A O 1
ATOM 1708 N N . LEU A 1 208 ? -29.391 25.669 0.051 1.00 93.75 208 LEU A N 1
ATOM 1709 C CA . LEU A 1 208 ? -29.738 26.129 1.395 1.00 93.75 208 LEU A CA 1
ATOM 1710 C C . LEU A 1 208 ? -28.918 27.358 1.816 1.00 93.75 208 LEU A C 1
ATOM 1712 O O . LEU A 1 208 ? -29.479 28.298 2.370 1.00 93.75 208 LEU A O 1
ATOM 1716 N N . ILE A 1 209 ? -27.619 27.395 1.501 1.00 93.00 209 ILE A N 1
ATOM 1717 C CA . ILE A 1 209 ? -26.759 28.564 1.747 1.00 93.00 209 ILE A CA 1
ATOM 1718 C C . ILE A 1 209 ? -27.231 29.771 0.927 1.00 93.00 209 ILE A C 1
ATOM 1720 O O . ILE A 1 209 ? -27.353 30.867 1.466 1.00 93.00 209 ILE A O 1
ATOM 1724 N N . VAL A 1 210 ? -27.530 29.582 -0.362 1.00 93.56 210 VAL A N 1
ATOM 1725 C CA . VAL A 1 210 ? -28.026 30.660 -1.235 1.00 93.56 210 VAL A CA 1
ATOM 1726 C C . VAL A 1 210 ? -29.371 31.189 -0.741 1.00 93.56 210 VAL A C 1
ATOM 1728 O O . VAL A 1 210 ? -29.556 32.400 -0.680 1.00 93.56 210 VAL A O 1
ATOM 1731 N N . ALA A 1 211 ? -30.284 30.300 -0.342 1.00 92.38 211 ALA A N 1
ATOM 1732 C CA . ALA A 1 211 ? -31.570 30.688 0.225 1.00 92.38 211 ALA A CA 1
ATOM 1733 C C . ALA A 1 211 ? -31.412 31.484 1.528 1.00 92.38 211 ALA A C 1
ATOM 1735 O O . ALA A 1 211 ? -32.150 32.437 1.737 1.00 92.38 211 ALA A O 1
ATOM 1736 N N . PHE A 1 212 ? -30.440 31.128 2.374 1.00 89.50 212 PHE A N 1
ATOM 1737 C CA . PHE A 1 212 ? -30.149 31.853 3.611 1.00 89.50 212 PHE A CA 1
ATOM 1738 C C . PHE A 1 212 ? -29.535 33.239 3.363 1.00 89.50 212 PHE A C 1
ATOM 1740 O O . PHE A 1 212 ? -29.848 34.170 4.086 1.00 89.50 212 PHE A O 1
ATOM 1747 N N . ILE A 1 213 ? -28.678 33.393 2.347 1.00 89.75 213 ILE A N 1
ATOM 1748 C CA . ILE A 1 213 ? -28.085 34.694 1.974 1.00 89.75 213 ILE A CA 1
ATOM 1749 C C . ILE A 1 213 ? -29.118 35.620 1.312 1.00 89.75 213 ILE A C 1
ATOM 1751 O O . ILE A 1 213 ? -28.996 36.838 1.389 1.00 89.75 213 ILE A O 1
ATOM 1755 N N . ALA A 1 214 ? -30.104 35.050 0.619 1.00 86.12 214 ALA A N 1
ATOM 1756 C CA . ALA A 1 214 ? -31.169 35.802 -0.039 1.00 86.12 214 ALA A CA 1
ATOM 1757 C C . ALA A 1 214 ? -32.262 36.308 0.924 1.00 86.12 214 ALA A C 1
ATOM 1759 O O . ALA A 1 214 ? -33.153 37.033 0.479 1.00 86.12 214 ALA A O 1
ATOM 1760 N N . LEU A 1 215 ? -32.212 35.899 2.196 1.00 69.50 215 LEU A N 1
ATOM 1761 C CA . LEU A 1 215 ? -33.168 36.215 3.259 1.00 69.50 215 LEU A CA 1
ATOM 1762 C C . LEU A 1 215 ? -32.610 37.325 4.158 1.00 69.50 215 LEU A C 1
ATOM 1764 O O . LEU A 1 215 ? -33.409 38.211 4.533 1.00 69.50 215 LEU A O 1
#

Mean predicted aligned error: 11.27 Å